Protein AF-A0A8K0G708-F1 (afdb_monomer_lite)

Structure (mmCIF, N/CA/C/O backbone):
data_AF-A0A8K0G708-F1
#
_entry.id   AF-A0A8K0G708-F1
#
loop_
_atom_site.group_PDB
_atom_site.id
_atom_site.type_symbol
_atom_site.label_atom_id
_atom_site.label_alt_id
_atom_site.label_comp_id
_atom_site.label_asym_id
_atom_site.label_entity_id
_atom_site.label_seq_id
_atom_site.pdbx_PDB_ins_code
_atom_site.Cartn_x
_atom_site.Cartn_y
_atom_site.Cartn_z
_atom_site.occupancy
_atom_site.B_iso_or_equiv
_atom_site.auth_seq_id
_atom_site.auth_comp_id
_atom_site.auth_asym_id
_atom_site.auth_atom_id
_atom_site.pdbx_PDB_model_num
ATOM 1 N N . LEU A 1 1 ? -26.043 24.167 18.195 1.00 52.97 1 LEU A N 1
ATOM 2 C CA . LEU A 1 1 ? -24.875 23.953 17.302 1.00 52.97 1 LEU A CA 1
ATOM 3 C C . LEU A 1 1 ? -24.392 22.492 17.222 1.00 52.97 1 LEU A C 1
ATOM 5 O O . LEU A 1 1 ? -24.111 22.057 16.115 1.00 52.97 1 LEU A O 1
ATOM 9 N N . LYS A 1 2 ? -24.345 21.712 18.321 1.00 52.94 2 LYS A N 1
ATOM 10 C CA . LYS A 1 2 ? -23.895 20.293 18.325 1.00 52.94 2 LYS A CA 1
ATOM 11 C C . LYS A 1 2 ? -24.694 19.319 17.436 1.00 52.94 2 LYS A C 1
ATOM 13 O O . LYS A 1 2 ? -24.140 18.334 16.978 1.00 52.94 2 LYS A O 1
ATOM 18 N N . ASN A 1 3 ? -25.965 19.602 17.134 1.00 58.91 3 ASN A N 1
ATOM 19 C CA . ASN A 1 3 ? -26.770 18.738 16.253 1.00 58.91 3 ASN A CA 1
ATOM 20 C C . ASN A 1 3 ? -26.452 18.891 14.751 1.00 58.91 3 ASN A C 1
ATOM 22 O O . ASN A 1 3 ? -26.960 18.103 13.957 1.00 58.91 3 ASN A O 1
ATOM 26 N N . HIS A 1 4 ? -25.633 19.877 14.359 1.00 57.16 4 HIS A N 1
ATOM 27 C CA . HIS A 1 4 ? -25.272 20.143 12.957 1.00 57.16 4 HIS A CA 1
ATOM 28 C C . HIS A 1 4 ? -23.770 20.009 12.659 1.00 57.16 4 HIS A C 1
ATOM 30 O O . HIS A 1 4 ? -23.416 19.709 11.524 1.00 57.16 4 HIS A O 1
ATOM 36 N N . PHE A 1 5 ? -22.894 20.204 13.650 1.00 55.47 5 PHE A N 1
ATOM 37 C CA . PHE A 1 5 ? -21.438 20.167 13.480 1.00 55.47 5 PHE A CA 1
ATOM 38 C C . PHE A 1 5 ? -20.815 19.129 14.415 1.00 55.47 5 PHE A C 1
ATOM 40 O O . PHE A 1 5 ? -21.163 19.093 15.594 1.00 55.47 5 PHE A O 1
ATOM 47 N N . GLY A 1 6 ? -19.890 18.317 13.893 1.00 63.31 6 GLY A N 1
ATOM 48 C CA . GLY A 1 6 ? -19.150 17.327 14.685 1.00 63.31 6 GLY A CA 1
ATOM 49 C C . GLY A 1 6 ? -19.920 16.039 14.981 1.00 63.31 6 GLY A C 1
ATOM 50 O O . GLY A 1 6 ? -19.759 15.472 16.053 1.00 63.31 6 GLY A O 1
ATOM 51 N N . LYS A 1 7 ? -20.786 15.582 14.064 1.00 75.69 7 LYS A N 1
ATOM 52 C CA . LYS A 1 7 ? -21.306 14.210 14.135 1.00 75.69 7 LYS A CA 1
ATOM 53 C C . LYS A 1 7 ? -20.214 13.261 13.665 1.00 75.69 7 LYS A C 1
ATOM 55 O O . LYS A 1 7 ? -20.016 13.131 12.458 1.00 75.69 7 LYS A O 1
ATOM 60 N N . ASP A 1 8 ? -19.535 12.621 14.606 1.00 74.19 8 ASP A N 1
ATOM 61 C CA . ASP A 1 8 ? -18.427 11.703 14.324 1.00 74.19 8 ASP A CA 1
ATOM 62 C C . ASP A 1 8 ? -18.823 10.620 13.311 1.00 74.19 8 ASP A C 1
ATOM 64 O O . ASP A 1 8 ? -18.058 10.326 12.400 1.00 74.19 8 ASP A O 1
ATOM 68 N N . GLU A 1 9 ? -20.068 10.139 13.361 1.00 78.44 9 GLU A N 1
ATOM 69 C CA . GLU A 1 9 ? -20.632 9.198 12.382 1.00 78.44 9 GLU A CA 1
ATOM 70 C C . GLU A 1 9 ? -20.547 9.704 10.931 1.00 78.44 9 GLU A C 1
ATOM 72 O O . GLU A 1 9 ? -20.090 8.982 10.045 1.00 78.44 9 GLU A O 1
ATOM 77 N N . LEU A 1 10 ? -20.927 10.964 10.681 1.00 80.56 10 LEU A N 1
ATOM 78 C CA . LEU A 1 10 ? -20.857 11.563 9.342 1.00 80.56 10 LEU A CA 1
ATOM 79 C C . LEU A 1 10 ? -19.408 11.766 8.898 1.00 80.56 10 LEU A C 1
ATOM 81 O O . LEU A 1 10 ? -19.090 11.665 7.714 1.00 80.56 10 LEU A O 1
ATOM 85 N N . VAL A 1 11 ? -18.519 12.072 9.842 1.00 78.94 11 VAL A N 1
ATOM 86 C CA . VAL A 1 11 ? -17.100 12.276 9.555 1.00 78.94 11 VAL A CA 1
ATOM 87 C C . VAL A 1 11 ? -16.448 10.944 9.172 1.00 78.94 11 VAL A C 1
ATOM 89 O O . VAL A 1 11 ? -15.784 10.873 8.138 1.00 78.94 11 VAL A O 1
ATOM 92 N N . VAL A 1 12 ? -16.698 9.879 9.937 1.00 81.62 12 VAL A N 1
ATOM 93 C CA . VAL A 1 12 ? -16.264 8.508 9.623 1.00 81.62 12 VAL A CA 1
ATOM 94 C C . VAL A 1 12 ? -16.775 8.084 8.248 1.00 81.62 12 VAL A C 1
ATOM 96 O O . VAL A 1 12 ? -15.999 7.603 7.421 1.00 81.62 12 VAL A O 1
ATOM 99 N N . GLU A 1 13 ? -18.050 8.340 7.958 1.00 84.12 13 GLU A N 1
ATOM 100 C CA . GLU A 1 13 ? -18.647 8.034 6.661 1.00 84.12 13 GLU A CA 1
ATOM 101 C C . GLU A 1 13 ? -17.929 8.741 5.502 1.00 84.12 13 GLU A C 1
ATOM 103 O O . GLU A 1 13 ? -17.662 8.122 4.470 1.00 84.12 13 GLU A O 1
ATOM 108 N N . VAL A 1 14 ? -17.562 10.016 5.659 1.00 85.31 14 VAL A N 1
ATOM 109 C CA . VAL A 1 14 ? -16.804 10.757 4.639 1.00 85.31 14 VAL A CA 1
ATOM 110 C C . VAL A 1 14 ? -15.451 10.097 4.362 1.00 85.31 14 VAL A C 1
ATOM 112 O O . VAL A 1 14 ? -15.079 9.963 3.195 1.00 85.31 14 VAL A O 1
ATOM 115 N N . TYR A 1 15 ? -14.718 9.675 5.394 1.00 83.25 15 TYR A N 1
ATOM 116 C CA . TYR A 1 15 ? -13.407 9.034 5.228 1.00 83.25 15 TYR A CA 1
ATOM 117 C C . TYR A 1 15 ? -13.517 7.643 4.588 1.00 83.25 15 TYR A C 1
ATOM 119 O O . TYR A 1 15 ? -12.768 7.341 3.658 1.00 83.25 15 TYR A O 1
ATOM 127 N N . VAL A 1 16 ? -14.502 6.830 4.984 1.00 83.75 16 VAL A N 1
ATOM 128 C CA . VAL A 1 16 ? -14.760 5.529 4.339 1.00 83.75 16 VAL A CA 1
ATOM 129 C C . VAL A 1 16 ? -15.166 5.721 2.876 1.00 83.75 16 VAL A C 1
ATOM 131 O O . VAL A 1 16 ? -14.617 5.074 1.985 1.00 83.75 16 VAL A O 1
ATOM 134 N N . ARG A 1 17 ? -16.065 6.668 2.581 1.00 86.88 17 ARG A N 1
ATOM 135 C CA . ARG A 1 17 ? -16.472 6.966 1.199 1.00 86.88 17 ARG A CA 1
ATOM 136 C C . ARG A 1 17 ? -15.320 7.487 0.346 1.00 86.88 17 ARG A C 1
ATOM 138 O O . ARG A 1 17 ? -15.322 7.235 -0.851 1.00 86.88 17 ARG A O 1
ATOM 145 N N . LYS A 1 18 ? -14.324 8.167 0.921 1.00 86.12 18 LYS A N 1
ATOM 146 C CA . LYS A 1 18 ? -13.115 8.612 0.203 1.00 86.12 18 LYS A CA 1
ATOM 147 C C . LYS A 1 18 ? -12.182 7.466 -0.203 1.00 86.12 18 LYS A C 1
ATOM 149 O O . LYS A 1 18 ? -11.404 7.651 -1.139 1.00 86.12 18 LYS A O 1
ATOM 154 N N . LEU A 1 19 ? -12.287 6.292 0.423 1.00 84.75 19 LEU A N 1
ATOM 155 C CA . LEU A 1 19 ? -11.573 5.085 -0.012 1.00 84.75 19 LEU A CA 1
ATOM 156 C C . LEU A 1 19 ? -12.187 4.488 -1.289 1.00 84.75 19 LEU A C 1
ATOM 158 O O . LEU A 1 19 ? -11.465 3.967 -2.136 1.00 84.75 19 LEU A O 1
ATOM 162 N N . LEU A 1 20 ? -13.505 4.612 -1.482 1.00 84.31 20 LEU A N 1
ATOM 163 C CA . LEU A 1 20 ? -14.214 4.003 -2.616 1.00 84.31 20 LEU A CA 1
ATOM 164 C C . LEU A 1 20 ? -13.730 4.499 -3.993 1.00 84.31 20 LEU A C 1
ATOM 166 O O . LEU A 1 20 ? -13.508 3.661 -4.867 1.00 84.31 20 LEU A O 1
ATOM 170 N N . PRO A 1 21 ? -13.484 5.806 -4.227 1.00 84.81 21 PRO A N 1
ATOM 171 C CA . PRO A 1 21 ? -12.889 6.278 -5.472 1.00 84.81 21 PRO A CA 1
ATOM 172 C C . PRO A 1 21 ? -11.536 5.639 -5.799 1.00 84.81 21 PRO A C 1
ATOM 174 O O . PRO A 1 21 ? -11.226 5.482 -6.977 1.00 84.81 21 PRO A O 1
ATOM 177 N N . LEU A 1 22 ? -10.730 5.264 -4.796 1.00 82.19 22 LEU A N 1
ATOM 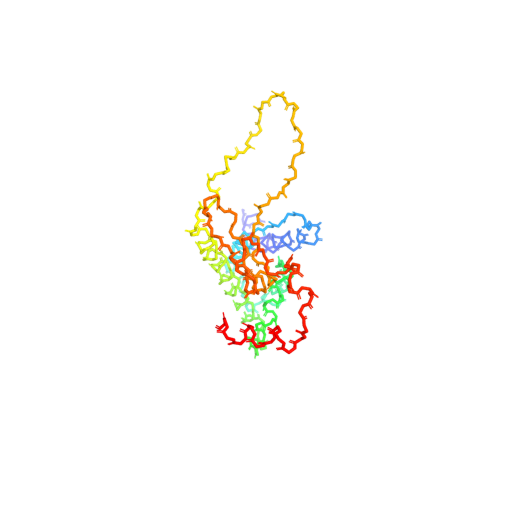178 C CA . LEU A 1 22 ? -9.442 4.595 -5.025 1.00 82.19 22 LEU A CA 1
ATOM 179 C C . LEU A 1 22 ? -9.657 3.199 -5.618 1.00 82.19 22 LEU A C 1
ATOM 181 O O . LEU A 1 22 ? -8.982 2.818 -6.567 1.00 82.19 22 LEU A O 1
ATOM 185 N N . VAL A 1 23 ? -10.669 2.484 -5.128 1.00 80.06 23 VAL A N 1
ATOM 186 C CA . VAL A 1 23 ? -11.070 1.169 -5.646 1.00 80.06 23 VAL A CA 1
ATOM 187 C C . VAL A 1 23 ? -11.703 1.286 -7.038 1.00 80.06 23 VAL A C 1
ATOM 189 O O . VAL A 1 23 ? -11.353 0.551 -7.960 1.00 80.06 23 VAL A O 1
ATOM 192 N N . ILE A 1 24 ? -12.616 2.241 -7.221 1.00 75.19 24 ILE A N 1
ATOM 193 C CA . ILE A 1 24 ? -13.377 2.417 -8.467 1.00 75.19 24 ILE A CA 1
ATOM 194 C C . ILE A 1 24 ? -12.491 2.940 -9.603 1.00 75.19 24 ILE A C 1
ATOM 196 O O . ILE A 1 24 ? -12.625 2.497 -10.743 1.00 75.19 24 ILE A O 1
ATOM 200 N N . SER A 1 25 ? -11.576 3.871 -9.318 1.00 73.88 25 SER A N 1
ATOM 201 C CA . SER A 1 25 ? -10.675 4.422 -10.339 1.00 73.88 25 SER A CA 1
ATOM 202 C C . SER A 1 25 ? -9.802 3.340 -10.968 1.00 73.88 25 SER A C 1
ATOM 204 O O . SER A 1 25 ? -9.662 3.332 -12.188 1.00 73.88 25 SER A O 1
ATOM 206 N N . LYS A 1 26 ? -9.339 2.365 -10.179 1.00 69.75 26 LYS A N 1
ATOM 207 C CA . LYS A 1 26 ? -8.669 1.161 -10.682 1.00 69.75 26 LYS A CA 1
ATOM 208 C C . LYS A 1 26 ? -9.577 0.310 -11.577 1.00 69.75 26 LYS A C 1
ATOM 210 O O . LYS A 1 26 ? -9.124 -0.178 -12.605 1.00 69.75 26 LYS A O 1
ATOM 215 N N . ALA A 1 27 ? -10.842 0.121 -11.198 1.00 64.12 27 ALA A N 1
ATOM 216 C CA . ALA A 1 27 ? -11.768 -0.735 -11.944 1.00 64.12 27 ALA A CA 1
ATOM 217 C C . ALA A 1 27 ? -12.192 -0.143 -13.302 1.00 64.12 27 ALA A C 1
ATOM 219 O O . ALA A 1 27 ? -12.422 -0.890 -14.249 1.00 64.12 27 ALA A O 1
ATOM 220 N N . ILE A 1 28 ? -12.312 1.186 -13.401 1.00 65.19 28 ILE A N 1
ATOM 221 C CA . ILE A 1 28 ? -12.883 1.866 -14.578 1.00 65.19 28 ILE A CA 1
ATOM 222 C C . ILE A 1 28 ? -11.803 2.462 -15.493 1.00 65.19 28 ILE A C 1
ATOM 224 O O . ILE A 1 28 ? -11.977 2.490 -16.711 1.00 65.19 28 ILE A O 1
ATOM 228 N N . LYS A 1 29 ? -10.686 2.952 -14.940 1.00 60.31 29 LYS A N 1
ATOM 229 C CA . LYS A 1 29 ? -9.621 3.617 -15.703 1.00 60.31 29 LYS A CA 1
ATOM 230 C C . LYS A 1 29 ? -8.352 2.768 -15.712 1.00 60.31 29 LYS A C 1
ATOM 232 O O . LYS A 1 29 ? -7.471 2.940 -14.879 1.00 60.31 29 LYS A O 1
ATOM 237 N N . SER A 1 30 ? -8.207 1.911 -16.718 1.00 57.69 30 SER A N 1
ATOM 238 C CA . SER A 1 30 ? -6.952 1.188 -16.981 1.00 57.69 30 SER A CA 1
ATOM 239 C C . SER A 1 30 ? -5.840 2.070 -17.580 1.00 57.69 30 SER A C 1
ATOM 241 O O . SER A 1 30 ? -4.705 1.618 -17.702 1.00 57.69 30 SER A O 1
ATOM 243 N N . SER A 1 31 ? -6.140 3.322 -17.964 1.00 54.16 31 SER A N 1
ATOM 244 C CA . SER A 1 31 ? -5.220 4.195 -18.712 1.00 54.16 31 SER A CA 1
ATOM 245 C C . SER A 1 31 ? -4.431 5.202 -17.866 1.00 54.16 31 SER A C 1
ATOM 247 O O . SER A 1 31 ? -3.377 5.657 -18.302 1.00 54.16 31 SER A O 1
ATOM 249 N N . GLU A 1 32 ? -4.915 5.580 -16.679 1.00 60.56 32 GLU A N 1
ATOM 250 C CA . GLU A 1 32 ? -4.210 6.498 -15.772 1.00 60.56 32 GLU A CA 1
ATOM 251 C C . GLU A 1 32 ? -3.547 5.684 -14.659 1.00 60.56 32 GLU A C 1
ATOM 253 O O . GLU A 1 32 ? -4.155 5.418 -13.624 1.00 60.56 32 GLU A O 1
ATOM 258 N N . GLN A 1 33 ? -2.293 5.276 -14.868 1.00 68.94 33 GLN A N 1
ATOM 259 C CA . GLN A 1 33 ? -1.493 4.668 -13.805 1.00 68.94 33 GLN A CA 1
ATOM 260 C C . GLN A 1 33 ? -1.209 5.727 -12.734 1.00 68.94 33 GLN A C 1
ATOM 262 O O . GLN A 1 33 ? -0.344 6.591 -12.892 1.00 68.94 33 GLN A O 1
ATOM 267 N N . ILE A 1 34 ? -1.984 5.703 -11.651 1.00 79.50 34 ILE A N 1
ATOM 268 C CA . ILE A 1 34 ? -1.709 6.518 -10.469 1.00 79.50 34 ILE A CA 1
ATOM 269 C C . ILE A 1 34 ? -0.432 5.948 -9.827 1.00 79.50 34 ILE A C 1
ATOM 271 O O . ILE A 1 34 ? -0.401 4.750 -9.547 1.00 79.50 34 ILE A O 1
ATOM 275 N N . PRO A 1 35 ? 0.611 6.767 -9.582 1.00 86.69 35 PRO A N 1
ATOM 276 C CA . PRO A 1 35 ? 1.819 6.312 -8.898 1.00 86.69 35 PRO A CA 1
ATOM 277 C C . PRO A 1 35 ? 1.490 5.663 -7.554 1.00 86.69 35 PRO A C 1
ATOM 279 O O . PRO A 1 35 ? 0.637 6.182 -6.826 1.00 86.69 35 PRO A O 1
ATOM 282 N N . LEU A 1 36 ? 2.198 4.587 -7.204 1.00 88.31 36 LEU A N 1
ATOM 283 C CA . LEU A 1 36 ? 1.974 3.849 -5.960 1.00 88.31 36 LEU A CA 1
ATOM 284 C C . LEU A 1 36 ? 2.054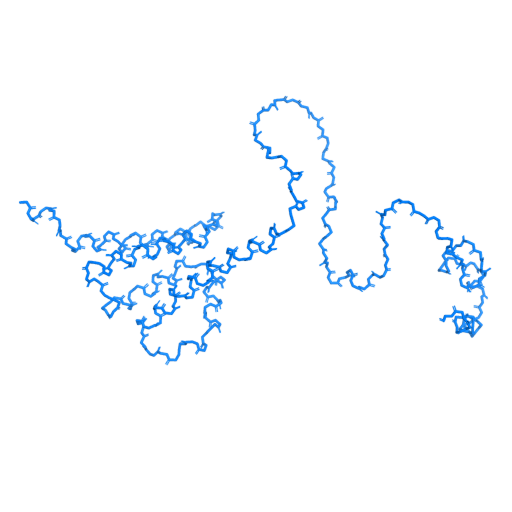 4.761 -4.732 1.00 88.31 36 LEU A C 1
ATOM 286 O O . LEU A 1 36 ? 1.175 4.694 -3.877 1.00 88.31 36 LEU A O 1
ATOM 290 N N . SER A 1 37 ? 3.026 5.678 -4.699 1.00 89.81 37 SER A N 1
ATOM 291 C CA . SER A 1 37 ? 3.163 6.667 -3.622 1.00 89.81 37 SER A CA 1
ATOM 292 C C . SER A 1 37 ? 1.874 7.454 -3.379 1.00 89.81 37 SER A C 1
ATOM 294 O O . SER A 1 37 ? 1.404 7.539 -2.253 1.00 89.81 37 SER A O 1
ATOM 296 N N . LYS A 1 38 ? 1.203 7.924 -4.439 1.00 90.06 38 LYS A N 1
ATOM 297 C CA . LYS A 1 38 ? -0.061 8.667 -4.310 1.00 90.06 38 LYS A CA 1
ATOM 298 C C . LYS A 1 38 ? -1.217 7.805 -3.810 1.00 90.06 38 LYS A C 1
ATOM 300 O O . LYS A 1 38 ? -2.150 8.346 -3.216 1.00 90.06 38 LYS A O 1
ATOM 305 N N . ILE A 1 39 ? -1.223 6.510 -4.124 1.00 89.19 39 ILE A N 1
ATOM 306 C CA . ILE A 1 39 ? -2.233 5.574 -3.613 1.00 89.19 39 ILE A CA 1
ATOM 307 C C . ILE A 1 39 ? -1.983 5.366 -2.120 1.00 89.19 39 ILE A C 1
ATOM 309 O O . ILE A 1 39 ? -2.899 5.561 -1.323 1.00 89.19 39 ILE A O 1
ATOM 313 N N . TYR A 1 40 ? -0.738 5.062 -1.752 1.00 91.56 40 TYR A N 1
ATOM 314 C CA . TYR A 1 40 ? -0.312 4.872 -0.371 1.00 91.56 40 TYR A CA 1
ATOM 315 C C . TYR A 1 40 ? -0.591 6.105 0.498 1.00 91.56 40 TYR A C 1
ATOM 317 O O . TYR A 1 40 ? -1.294 5.979 1.494 1.00 91.56 40 TYR A O 1
ATOM 325 N N . ASP A 1 41 ? -0.171 7.303 0.081 1.00 92.56 41 ASP A N 1
ATOM 326 C CA . ASP A 1 41 ? -0.384 8.550 0.831 1.00 92.56 41 ASP A CA 1
ATOM 327 C C . ASP A 1 41 ? -1.865 8.789 1.137 1.00 92.56 41 ASP A C 1
ATOM 329 O O . ASP A 1 41 ? -2.241 9.201 2.236 1.00 92.56 41 ASP A O 1
ATOM 333 N N . LYS A 1 42 ? -2.738 8.528 0.155 1.00 91.50 42 LYS A N 1
ATOM 334 C CA . LYS A 1 42 ? -4.183 8.688 0.329 1.00 91.50 42 LYS A CA 1
ATOM 335 C C . LYS A 1 42 ? -4.748 7.646 1.285 1.00 91.50 42 LYS A C 1
ATOM 337 O O . LYS A 1 42 ? -5.560 8.019 2.130 1.00 91.50 42 LYS A O 1
ATOM 342 N N . LEU A 1 43 ? -4.346 6.382 1.144 1.00 90.94 43 LEU A N 1
ATOM 343 C CA . LEU A 1 43 ? -4.771 5.297 2.030 1.00 90.94 43 LEU A CA 1
ATOM 344 C C . LEU A 1 43 ? -4.340 5.574 3.469 1.00 90.94 43 LEU A C 1
ATOM 346 O O . LEU A 1 43 ? -5.192 5.606 4.352 1.00 90.94 43 LEU A O 1
ATOM 350 N N . GLU A 1 44 ? -3.060 5.860 3.686 1.00 91.69 44 GLU A N 1
ATOM 351 C CA . GLU A 1 44 ? -2.487 6.154 5.000 1.00 91.69 44 GLU A CA 1
ATOM 352 C C . GLU A 1 44 ? -3.154 7.380 5.635 1.00 91.69 44 GLU A C 1
ATOM 354 O O . GLU A 1 44 ? -3.553 7.342 6.799 1.00 91.69 44 GLU A O 1
ATOM 359 N N . ALA A 1 45 ? -3.392 8.446 4.861 1.00 92.56 45 ALA A N 1
ATOM 360 C CA . ALA A 1 45 ? -4.109 9.621 5.352 1.00 92.56 45 ALA A CA 1
ATOM 361 C C . ALA A 1 45 ? -5.552 9.301 5.776 1.00 92.56 45 ALA A C 1
ATOM 363 O O . ALA A 1 45 ? -6.018 9.828 6.787 1.00 92.56 45 ALA A O 1
ATOM 364 N N . GLN A 1 46 ? -6.278 8.460 5.024 1.00 89.75 46 GLN A N 1
ATOM 365 C CA . GLN A 1 46 ? -7.636 8.061 5.415 1.00 89.75 46 GLN A CA 1
ATOM 366 C C . GLN A 1 46 ? -7.619 7.143 6.645 1.00 89.75 46 GLN A C 1
ATOM 368 O O . GLN A 1 46 ? -8.417 7.353 7.554 1.00 89.75 46 GLN A O 1
ATOM 373 N N . LEU A 1 47 ? -6.715 6.159 6.698 1.00 90.19 47 LEU A N 1
ATOM 374 C CA . LEU A 1 47 ? -6.594 5.229 7.825 1.00 90.19 47 LEU A CA 1
ATOM 375 C C . LEU A 1 47 ? -6.244 5.968 9.119 1.00 90.19 47 LEU A C 1
ATOM 377 O O . LEU A 1 47 ? -6.918 5.787 10.129 1.00 90.19 47 LEU A O 1
ATOM 381 N N . ARG A 1 48 ? -5.278 6.887 9.072 1.00 90.94 48 ARG A N 1
ATOM 382 C CA . ARG A 1 48 ? -4.879 7.701 10.226 1.00 90.94 48 ARG A CA 1
ATOM 383 C C . ARG A 1 48 ? -5.977 8.664 10.685 1.00 90.94 48 ARG A C 1
ATOM 385 O O . ARG A 1 48 ? -6.136 8.904 11.883 1.00 90.94 48 ARG A O 1
ATOM 392 N N . ALA A 1 49 ? -6.754 9.213 9.749 1.00 89.94 49 ALA A N 1
ATOM 393 C CA . ALA A 1 49 ? -7.910 10.044 10.083 1.00 89.94 49 ALA A CA 1
ATOM 394 C C . ALA A 1 49 ? -9.011 9.233 10.782 1.00 89.94 49 ALA A C 1
ATOM 396 O O . ALA A 1 49 ? -9.584 9.706 11.760 1.00 89.94 49 ALA A O 1
ATOM 397 N N . LEU A 1 50 ? -9.272 8.007 10.318 1.00 88.12 50 LEU A N 1
ATOM 398 C CA . LEU A 1 50 ? -10.210 7.080 10.954 1.00 88.12 50 LEU A CA 1
ATOM 399 C C . LEU A 1 50 ? -9.748 6.688 12.366 1.00 88.12 50 LEU A C 1
ATOM 401 O O . LEU A 1 50 ? -10.537 6.780 13.305 1.00 88.12 50 LEU A O 1
ATOM 405 N N . GLU A 1 51 ? -8.467 6.362 12.544 1.00 88.31 51 GLU A N 1
ATOM 406 C CA . GLU A 1 51 ? -7.887 6.073 13.864 1.00 88.31 51 GLU A CA 1
ATOM 407 C C . GLU A 1 51 ? -8.041 7.258 14.831 1.00 88.31 51 GLU A C 1
ATOM 409 O O . GLU A 1 51 ? -8.440 7.075 15.981 1.00 88.31 51 GLU A O 1
ATOM 414 N N . SER A 1 52 ? -7.813 8.487 14.353 1.00 87.44 52 SER A N 1
ATOM 415 C CA . SER A 1 52 ? -7.965 9.716 15.155 1.00 87.44 52 SER A CA 1
ATOM 416 C C . SER A 1 52 ? -9.410 9.978 15.601 1.00 87.44 52 SER A C 1
ATOM 418 O O . SER A 1 52 ? -9.633 10.680 16.584 1.00 87.44 52 SER A O 1
ATOM 420 N N . LEU A 1 53 ? -10.391 9.413 14.892 1.00 83.62 53 LEU A N 1
ATOM 421 C CA . LEU A 1 53 ? -11.821 9.488 15.215 1.00 83.62 53 LEU A CA 1
ATOM 422 C C . LEU A 1 53 ? -12.287 8.321 16.103 1.00 83.62 53 LEU A C 1
ATOM 424 O O . LEU A 1 53 ? -13.482 8.168 16.339 1.00 83.62 53 LEU A O 1
ATOM 428 N N . GLY A 1 54 ? -11.366 7.479 16.583 1.00 78.25 54 GLY A N 1
ATOM 429 C CA . GLY A 1 54 ? -11.684 6.317 17.415 1.00 78.25 54 GLY A CA 1
ATOM 430 C C . GLY A 1 54 ? -12.169 5.095 16.629 1.00 78.25 54 GLY A C 1
ATOM 431 O O . GLY A 1 54 ? -12.616 4.117 17.237 1.00 78.25 54 GLY A O 1
ATOM 432 N N . VAL A 1 55 ? -12.064 5.121 15.294 1.00 81.19 55 VAL A N 1
ATOM 433 C CA . VAL A 1 55 ? -12.253 3.941 14.441 1.00 81.19 55 VAL A CA 1
ATOM 434 C C . VAL A 1 55 ? -10.942 3.169 14.424 1.00 81.19 55 VAL A C 1
ATOM 436 O O . VAL A 1 55 ? -10.082 3.344 13.563 1.00 81.19 55 VAL A O 1
ATOM 439 N N . THR A 1 56 ? -10.774 2.346 15.446 1.00 76.38 56 THR A N 1
ATOM 440 C CA . THR A 1 56 ? -9.594 1.517 15.651 1.00 76.38 56 THR A CA 1
ATOM 441 C C . THR A 1 56 ? -9.601 0.298 14.724 1.00 76.38 56 THR A C 1
ATOM 443 O O . THR A 1 56 ? -10.651 -0.169 14.260 1.00 76.38 56 THR A O 1
ATOM 446 N N . LYS A 1 57 ? -8.402 -0.203 14.405 1.00 74.94 57 LYS A N 1
ATOM 447 C CA . LYS A 1 57 ? -8.229 -1.336 13.489 1.00 74.94 57 LYS A CA 1
ATOM 448 C C . LYS A 1 57 ? -8.900 -2.608 14.029 1.00 74.94 57 LYS A C 1
ATOM 450 O O . LYS A 1 57 ? -9.490 -3.326 13.236 1.00 74.94 57 LYS A O 1
ATOM 455 N N . ASP A 1 58 ? -8.947 -2.827 15.340 1.00 76.44 58 ASP A N 1
ATOM 456 C CA . ASP A 1 58 ? -9.677 -3.937 15.984 1.00 76.44 58 ASP A CA 1
ATOM 457 C C . ASP A 1 58 ? -11.157 -4.064 15.544 1.00 76.44 58 ASP A C 1
ATOM 459 O O . ASP A 1 58 ? -11.642 -5.160 15.266 1.00 76.44 58 ASP A O 1
ATOM 463 N N . LYS A 1 59 ? -11.879 -2.943 15.428 1.00 78.31 59 LYS A N 1
ATOM 464 C CA . LYS A 1 59 ? -13.324 -2.903 15.145 1.00 78.31 59 LYS A CA 1
ATOM 465 C C . LYS A 1 59 ? -13.636 -2.948 13.661 1.00 78.31 59 LYS A C 1
ATOM 467 O O . LYS A 1 59 ? -14.702 -3.415 13.266 1.00 78.31 59 LYS A O 1
ATOM 472 N N . CYS A 1 60 ? -12.740 -2.414 12.835 1.00 84.00 60 CYS A N 1
ATOM 473 C CA . CYS A 1 60 ? -13.014 -2.187 11.420 1.00 84.00 60 CYS A CA 1
ATOM 474 C C . CYS A 1 60 ? -12.038 -2.881 10.470 1.00 84.00 60 CYS A C 1
ATOM 476 O O . CYS A 1 60 ? -12.234 -2.775 9.261 1.00 84.00 60 CYS A O 1
ATOM 478 N N . ALA A 1 61 ? -11.045 -3.637 10.951 1.00 85.81 61 ALA A N 1
ATOM 479 C CA . ALA A 1 61 ? -10.085 -4.337 10.092 1.00 85.81 61 ALA A CA 1
ATOM 480 C C . ALA A 1 61 ? -10.769 -5.256 9.074 1.00 85.81 61 ALA A C 1
ATOM 482 O O . ALA A 1 61 ? -10.369 -5.266 7.914 1.00 85.81 61 ALA A O 1
ATOM 483 N N . ALA A 1 62 ? -11.847 -5.945 9.460 1.00 86.94 62 ALA A N 1
ATOM 484 C CA . ALA A 1 62 ? -12.623 -6.799 8.556 1.00 86.94 62 ALA A CA 1
ATOM 485 C C . ALA A 1 62 ? -13.216 -6.045 7.348 1.00 86.94 62 ALA A C 1
ATOM 487 O O . ALA A 1 62 ? -13.369 -6.629 6.278 1.00 86.94 62 ALA A O 1
ATOM 488 N N . MET A 1 63 ? -13.517 -4.750 7.494 1.00 88.62 63 MET A N 1
ATOM 489 C CA . MET A 1 63 ? -14.000 -3.888 6.409 1.00 88.62 63 MET A CA 1
ATOM 490 C C . MET A 1 63 ? -12.852 -3.154 5.702 1.00 88.62 63 MET A C 1
ATOM 492 O O . MET A 1 63 ? -12.846 -3.036 4.478 1.00 88.62 63 MET A O 1
ATOM 496 N N . LEU A 1 64 ? -11.878 -2.646 6.458 1.00 88.62 64 LEU A N 1
ATOM 497 C CA . LEU A 1 64 ? -10.773 -1.843 5.932 1.00 88.62 64 LEU A CA 1
ATOM 498 C C . LEU A 1 64 ? -9.801 -2.683 5.104 1.00 88.62 64 LEU A C 1
ATOM 500 O O . LEU A 1 64 ? -9.345 -2.222 4.062 1.00 88.62 64 LEU A O 1
ATOM 504 N N . TYR A 1 65 ? -9.526 -3.920 5.519 1.00 89.75 65 TYR A N 1
ATOM 505 C CA . TYR A 1 65 ? -8.632 -4.828 4.803 1.00 89.75 65 TYR A CA 1
ATOM 506 C C . TYR A 1 65 ? -9.027 -5.042 3.335 1.00 89.75 65 TYR A C 1
ATOM 508 O O . TYR A 1 65 ? -8.224 -4.698 2.463 1.00 89.75 65 TYR A O 1
ATOM 516 N N . PRO A 1 66 ? -10.246 -5.519 3.013 1.00 89.19 66 PRO A N 1
ATOM 517 C CA . PRO A 1 66 ? -10.639 -5.721 1.622 1.00 89.19 66 PRO A CA 1
ATOM 518 C C . PRO A 1 66 ? -10.696 -4.412 0.820 1.00 89.19 66 PRO A C 1
ATOM 520 O O . PRO A 1 66 ? -10.438 -4.432 -0.383 1.00 89.19 66 PRO A O 1
ATOM 523 N N . LEU A 1 67 ? -10.988 -3.267 1.451 1.00 90.12 67 LEU A N 1
ATOM 524 C CA . LEU A 1 67 ? -10.961 -1.956 0.787 1.00 90.12 67 LEU A CA 1
ATOM 525 C C . LEU A 1 67 ? -9.541 -1.550 0.378 1.00 90.12 67 LEU A C 1
ATOM 527 O O . LEU A 1 67 ? -9.321 -1.151 -0.769 1.00 90.12 67 LEU A O 1
ATOM 531 N N . VAL A 1 68 ? -8.585 -1.675 1.303 1.00 89.69 68 VAL A N 1
ATOM 532 C CA . VAL A 1 68 ? -7.169 -1.388 1.048 1.00 89.69 68 VAL A CA 1
ATOM 533 C C . VAL A 1 68 ? -6.648 -2.335 -0.026 1.00 89.69 68 VAL A C 1
ATOM 535 O O . VAL A 1 68 ? -6.136 -1.863 -1.036 1.00 89.69 68 VAL A O 1
ATOM 538 N N . GLU A 1 69 ? -6.861 -3.644 0.116 1.00 89.38 69 GLU A N 1
ATOM 539 C CA . GLU A 1 69 ? -6.426 -4.641 -0.870 1.00 89.38 69 GLU A CA 1
ATOM 540 C C . GLU A 1 69 ? -7.003 -4.360 -2.267 1.00 89.38 69 GLU A C 1
ATOM 542 O O . GLU A 1 69 ? -6.273 -4.349 -3.259 1.00 89.38 69 GLU A O 1
ATOM 547 N N . SER A 1 70 ? -8.295 -4.032 -2.359 1.00 88.75 70 SER A N 1
ATOM 548 C CA . SER A 1 70 ? -8.956 -3.771 -3.644 1.00 88.75 70 SER A CA 1
ATOM 549 C C . SER A 1 70 ? -8.418 -2.532 -4.366 1.00 88.75 70 SER A C 1
ATOM 551 O O . SER A 1 70 ? -8.462 -2.486 -5.598 1.00 88.75 70 SER A O 1
ATOM 553 N N . SER A 1 71 ? -7.890 -1.550 -3.631 1.00 87.69 71 SER A N 1
ATOM 554 C CA . SER A 1 71 ? -7.353 -0.297 -4.183 1.00 87.69 71 SER A CA 1
ATOM 555 C C . SER A 1 71 ? -5.975 -0.431 -4.851 1.00 87.69 71 SER A C 1
ATOM 557 O O . SER A 1 71 ? -5.565 0.461 -5.593 1.00 87.69 71 SER A O 1
ATOM 559 N N . LEU A 1 72 ? -5.268 -1.544 -4.631 1.00 87.81 72 LEU A N 1
ATOM 560 C CA . LEU A 1 72 ? -3.895 -1.753 -5.102 1.00 87.81 72 LEU A CA 1
ATOM 561 C C . LEU A 1 72 ? -3.837 -2.358 -6.509 1.00 87.81 72 LEU A C 1
ATOM 563 O O . LEU A 1 72 ? -4.692 -3.173 -6.841 1.00 87.81 72 LEU A O 1
ATOM 567 N N . PRO A 1 73 ? -2.828 -2.057 -7.343 1.00 86.44 73 PRO A N 1
ATOM 568 C CA . PRO A 1 73 ? -2.601 -2.752 -8.612 1.00 86.44 73 PRO A CA 1
ATOM 569 C C . PRO A 1 73 ? -2.495 -4.279 -8.459 1.00 86.44 73 PRO A C 1
ATOM 571 O O . PRO A 1 73 ? -1.996 -4.776 -7.452 1.00 86.44 73 PRO A O 1
ATOM 574 N N . GLU A 1 74 ? -2.921 -5.033 -9.480 1.00 85.94 74 GLU A N 1
ATOM 575 C CA . GLU A 1 74 ? -2.911 -6.506 -9.439 1.00 85.94 74 GLU A CA 1
ATOM 576 C C . GLU A 1 74 ? -1.510 -7.077 -9.173 1.00 85.94 74 GLU A C 1
ATOM 578 O O . GLU A 1 74 ? -1.364 -8.029 -8.408 1.00 85.94 74 GLU A O 1
ATOM 583 N N . GLU A 1 75 ? -0.471 -6.475 -9.755 1.00 86.56 75 GLU A N 1
ATOM 584 C CA . GLU A 1 75 ? 0.911 -6.914 -9.550 1.00 86.56 75 GLU A CA 1
ATOM 585 C C . GLU A 1 75 ? 1.340 -6.817 -8.083 1.00 86.56 75 GLU A C 1
ATOM 587 O O . GLU A 1 75 ? 1.974 -7.748 -7.585 1.00 86.56 75 GLU A O 1
ATOM 592 N N . LEU A 1 76 ? 0.923 -5.755 -7.385 1.00 88.62 76 LEU A N 1
ATOM 593 C CA . LEU A 1 76 ? 1.211 -5.553 -5.964 1.00 88.62 76 LEU A CA 1
ATOM 594 C C . LEU A 1 76 ? 0.425 -6.506 -5.074 1.00 88.62 76 LEU A C 1
ATOM 596 O O . LEU A 1 76 ? 0.961 -7.036 -4.107 1.00 88.62 76 LEU A O 1
ATOM 600 N N . ILE A 1 77 ? -0.834 -6.780 -5.417 1.00 88.69 77 ILE A N 1
ATOM 601 C CA . ILE A 1 77 ? -1.607 -7.812 -4.718 1.00 88.69 77 ILE A CA 1
ATOM 602 C C . ILE A 1 77 ? -0.912 -9.161 -4.906 1.00 88.69 77 ILE A C 1
ATOM 604 O O . ILE A 1 77 ? -0.765 -9.925 -3.961 1.00 88.69 77 ILE A O 1
ATOM 608 N N . ARG A 1 78 ? -0.412 -9.459 -6.107 1.00 88.38 78 ARG A N 1
ATOM 609 C CA . ARG A 1 78 ? 0.283 -10.719 -6.378 1.00 88.38 78 ARG A CA 1
ATOM 610 C C . ARG A 1 78 ? 1.619 -10.823 -5.641 1.00 88.38 78 ARG A C 1
ATOM 612 O O . ARG A 1 78 ? 1.963 -11.913 -5.194 1.00 88.38 78 ARG A O 1
ATOM 619 N N . THR A 1 79 ? 2.401 -9.747 -5.527 1.00 90.06 79 THR A N 1
ATOM 620 C CA . THR A 1 79 ? 3.626 -9.745 -4.704 1.00 90.06 79 THR A CA 1
ATOM 621 C C . THR A 1 79 ? 3.289 -9.914 -3.229 1.00 90.06 79 THR A C 1
ATOM 623 O O . THR A 1 79 ? 3.838 -10.823 -2.611 1.00 90.06 79 THR A O 1
ATOM 626 N N . TRP A 1 80 ? 2.306 -9.174 -2.717 1.00 88.75 80 TRP A N 1
ATOM 627 C CA . TRP A 1 80 ? 1.789 -9.321 -1.356 1.00 88.75 80 TRP A CA 1
ATOM 628 C C . TRP A 1 80 ? 1.332 -10.758 -1.048 1.00 88.75 80 TRP A C 1
ATOM 630 O O . TRP A 1 80 ? 1.766 -11.362 -0.068 1.00 88.75 80 TRP A O 1
ATOM 640 N N . GLN A 1 81 ? 0.523 -11.360 -1.925 1.00 87.06 81 GLN A N 1
ATOM 641 C CA . GLN A 1 81 ? 0.033 -12.736 -1.778 1.00 87.06 81 GLN A CA 1
ATOM 642 C C . GLN A 1 81 ? 1.145 -13.783 -1.962 1.00 87.06 81 GLN A C 1
ATOM 644 O O . GLN A 1 81 ? 1.029 -14.894 -1.460 1.00 87.06 81 GLN A O 1
ATOM 649 N N . ARG A 1 82 ? 2.254 -13.466 -2.642 1.00 86.31 82 ARG A N 1
ATOM 650 C CA . ARG A 1 82 ? 3.456 -14.328 -2.664 1.00 86.31 82 ARG A CA 1
ATOM 651 C C . ARG A 1 82 ? 4.285 -14.203 -1.398 1.00 86.31 82 ARG A C 1
ATOM 653 O O . ARG A 1 82 ? 4.907 -15.173 -0.979 1.00 86.31 82 ARG A O 1
ATOM 660 N N . GLN A 1 83 ? 4.245 -13.042 -0.758 1.00 77.94 83 GLN A N 1
ATOM 661 C CA . GLN A 1 83 ? 4.814 -12.826 0.565 1.00 77.94 83 GLN A CA 1
ATOM 662 C C . GLN A 1 83 ? 4.049 -13.595 1.658 1.00 77.94 83 GLN A C 1
ATOM 664 O O . GLN A 1 83 ? 4.447 -13.544 2.816 1.00 77.94 83 GLN A O 1
ATOM 669 N N . ALA A 1 84 ? 3.004 -14.363 1.304 1.00 55.53 84 ALA A N 1
ATOM 670 C CA . ALA A 1 84 ? 2.117 -15.142 2.173 1.00 55.53 84 ALA A CA 1
ATOM 671 C C . ALA A 1 84 ? 2.743 -16.343 2.918 1.00 55.53 84 ALA A C 1
ATOM 673 O O . ALA A 1 84 ? 2.030 -17.246 3.351 1.00 55.53 84 ALA A O 1
ATOM 674 N N . THR A 1 85 ? 4.042 -16.327 3.202 1.00 54.91 85 THR A N 1
ATOM 675 C CA . THR A 1 85 ? 4.528 -16.879 4.479 1.00 54.91 85 THR A CA 1
ATOM 676 C C . THR A 1 85 ? 4.344 -15.887 5.643 1.00 54.91 85 THR A C 1
ATOM 678 O O . THR A 1 85 ? 4.404 -16.296 6.799 1.00 54.91 85 THR A O 1
ATOM 681 N N . ALA A 1 86 ? 4.040 -14.610 5.371 1.00 50.28 86 ALA A N 1
ATOM 682 C CA . ALA A 1 86 ? 3.892 -13.523 6.347 1.00 50.28 86 ALA A CA 1
ATOM 683 C C . ALA A 1 86 ? 2.530 -13.472 7.076 1.00 50.28 86 ALA A C 1
ATOM 685 O O . ALA A 1 86 ? 2.350 -12.673 8.000 1.00 50.28 86 ALA A O 1
ATOM 686 N N . ILE A 1 87 ? 1.576 -14.335 6.703 1.00 55.94 87 ILE A N 1
ATOM 687 C CA . ILE A 1 87 ? 0.196 -14.323 7.211 1.00 55.94 87 ILE A CA 1
ATOM 688 C C . ILE A 1 87 ? -0.225 -15.715 7.700 1.00 55.94 87 ILE A C 1
ATOM 690 O O . ILE A 1 87 ? -1.205 -16.289 7.246 1.00 55.94 87 ILE A O 1
ATOM 694 N N . LYS A 1 88 ? 0.514 -16.269 8.662 1.00 60.75 88 LYS A N 1
ATOM 695 C CA . LYS A 1 88 ? -0.027 -17.298 9.575 1.00 60.75 88 LYS A CA 1
ATOM 696 C C . LYS A 1 88 ? -0.762 -16.668 10.767 1.00 60.75 88 LYS A C 1
ATOM 698 O O . LYS A 1 88 ? -0.839 -17.257 11.836 1.00 60.75 88 LYS A O 1
ATOM 703 N N . SER A 1 89 ? -1.196 -15.425 10.603 1.00 58.91 89 SER A N 1
ATOM 704 C CA . SER A 1 89 ? -1.959 -14.697 11.599 1.00 58.91 89 SER A CA 1
ATOM 705 C C . SER A 1 89 ? -3.425 -14.831 11.222 1.00 58.91 89 SER A C 1
ATOM 707 O O . SER A 1 89 ? -3.828 -14.358 10.158 1.00 58.91 89 SER A O 1
ATOM 709 N N . ASP A 1 90 ? -4.203 -15.481 12.083 1.00 69.38 90 ASP A N 1
ATOM 710 C CA . ASP A 1 90 ? -5.666 -15.510 11.980 1.00 69.38 90 ASP A CA 1
ATOM 711 C C . ASP A 1 90 ? -6.276 -14.116 12.233 1.00 69.38 90 ASP A C 1
ATOM 713 O O . ASP A 1 90 ? -7.459 -13.890 11.979 1.00 69.38 90 ASP A O 1
ATOM 717 N N . ASN A 1 91 ? -5.472 -13.154 12.708 1.00 85.94 91 ASN A N 1
ATOM 718 C CA . ASN A 1 91 ? -5.925 -11.811 13.021 1.00 85.94 91 ASN A CA 1
ATOM 719 C C . ASN A 1 91 ? -5.862 -10.880 11.796 1.00 85.94 91 ASN A C 1
ATOM 721 O O . ASN A 1 91 ? -4.797 -10.514 11.290 1.00 85.94 91 ASN A O 1
ATOM 725 N N . ILE A 1 92 ? -7.036 -10.426 11.357 1.00 86.06 92 ILE A N 1
ATOM 726 C CA . ILE A 1 92 ? -7.206 -9.501 10.230 1.00 86.06 92 ILE A CA 1
ATOM 727 C C . ILE A 1 92 ? -6.566 -8.132 10.518 1.00 86.06 92 ILE A C 1
ATOM 729 O O . ILE A 1 92 ? -6.053 -7.497 9.599 1.00 86.06 92 ILE A O 1
ATOM 733 N N . GLU A 1 93 ? -6.544 -7.676 11.772 1.00 87.12 93 GLU A N 1
ATOM 734 C CA . GLU A 1 93 ? -5.898 -6.413 12.160 1.00 87.12 93 GLU A CA 1
ATOM 735 C C . GLU A 1 93 ? -4.385 -6.450 11.923 1.00 87.12 93 GLU A C 1
ATOM 737 O O . GLU A 1 93 ? -3.807 -5.532 11.333 1.00 87.12 93 GLU A O 1
ATOM 742 N N . GLU A 1 94 ? -3.740 -7.537 12.339 1.00 87.94 94 GLU A N 1
ATOM 743 C CA . GLU A 1 94 ? -2.311 -7.737 12.117 1.00 87.94 94 GLU A CA 1
ATOM 744 C C . GLU A 1 94 ? -2.020 -7.845 10.615 1.00 87.94 94 GLU A C 1
ATOM 746 O O . GLU A 1 94 ? -1.056 -7.267 10.112 1.00 87.94 94 GLU A O 1
ATOM 751 N N . ARG A 1 95 ? -2.899 -8.526 9.870 1.00 88.31 95 ARG A N 1
ATOM 752 C CA . ARG A 1 95 ? -2.813 -8.635 8.410 1.00 88.31 95 ARG A CA 1
ATOM 753 C C . ARG A 1 95 ? -2.940 -7.273 7.716 1.00 88.31 95 ARG A C 1
ATOM 755 O O . ARG A 1 95 ? -2.194 -7.013 6.773 1.00 88.31 95 ARG A O 1
ATOM 762 N N . LEU A 1 96 ? -3.841 -6.404 8.178 1.00 89.56 96 LEU A N 1
ATOM 763 C CA . LEU A 1 96 ? -3.989 -5.029 7.689 1.00 89.56 96 LEU A CA 1
ATOM 764 C C . LEU A 1 96 ? -2.738 -4.196 7.977 1.00 89.56 96 LEU A C 1
ATOM 766 O O . LEU A 1 96 ? -2.267 -3.487 7.093 1.00 89.56 96 LEU A O 1
ATOM 770 N N . THR A 1 97 ? -2.183 -4.317 9.181 1.00 89.75 97 THR A N 1
ATOM 771 C CA . THR A 1 97 ? -0.983 -3.576 9.596 1.00 89.75 97 THR A CA 1
ATOM 772 C C . THR A 1 97 ? 0.233 -3.978 8.760 1.00 89.75 97 THR A C 1
ATOM 774 O O . THR A 1 97 ? 0.911 -3.124 8.189 1.00 89.75 97 THR A O 1
ATOM 777 N N . LYS A 1 98 ? 0.443 -5.283 8.561 1.00 91.06 98 LYS A N 1
ATOM 778 C CA . LYS A 1 98 ? 1.502 -5.794 7.678 1.00 91.06 98 LYS A CA 1
ATOM 779 C C . LYS A 1 98 ? 1.317 -5.361 6.225 1.00 91.06 98 LYS A C 1
ATOM 781 O O . LYS A 1 98 ? 2.300 -5.098 5.542 1.00 91.06 98 LYS A O 1
ATOM 786 N N . LEU A 1 99 ? 0.073 -5.279 5.744 1.00 90.69 99 LEU A N 1
ATOM 787 C CA . LEU A 1 99 ? -0.208 -4.778 4.398 1.00 90.69 99 LEU A CA 1
ATOM 788 C C . LEU A 1 99 ? 0.192 -3.302 4.268 1.00 90.69 99 LEU A C 1
ATOM 790 O O . LEU A 1 99 ? 0.818 -2.934 3.279 1.00 90.69 99 LEU A O 1
ATOM 794 N N . THR A 1 100 ? -0.121 -2.462 5.257 1.00 90.44 100 THR A N 1
ATOM 795 C CA . THR A 1 100 ? 0.295 -1.049 5.242 1.00 90.44 100 THR A CA 1
ATOM 796 C C . THR A 1 100 ? 1.816 -0.886 5.300 1.00 90.44 100 THR A C 1
ATOM 798 O O . THR A 1 100 ? 2.364 -0.104 4.527 1.00 90.44 100 THR A O 1
ATOM 801 N N . GLU A 1 101 ? 2.512 -1.677 6.123 1.00 92.06 101 GLU A N 1
ATOM 802 C CA . GLU A 1 101 ? 3.983 -1.686 6.199 1.00 92.06 101 GLU A CA 1
ATOM 803 C C . GLU A 1 101 ? 4.626 -2.148 4.885 1.00 92.06 101 GLU A C 1
ATOM 805 O O . GLU A 1 101 ? 5.590 -1.549 4.405 1.00 92.06 101 GLU A O 1
ATOM 810 N N . PHE A 1 102 ? 4.064 -3.189 4.263 1.00 92.69 102 PHE A N 1
ATOM 811 C CA . PHE A 1 102 ? 4.495 -3.658 2.951 1.00 92.69 102 PHE A CA 1
ATOM 812 C C . PHE A 1 102 ? 4.399 -2.542 1.908 1.00 92.69 102 PHE A C 1
ATOM 814 O O . PHE A 1 102 ? 5.373 -2.275 1.205 1.00 92.69 102 PHE A O 1
ATOM 821 N N . LEU A 1 103 ? 3.262 -1.846 1.841 1.00 92.19 103 LEU A N 1
ATOM 822 C CA . LEU A 1 103 ? 3.076 -0.749 0.893 1.00 92.19 103 LEU A CA 1
ATOM 823 C C . LEU A 1 103 ? 4.070 0.385 1.118 1.00 92.19 103 LEU A C 1
ATOM 825 O O . LEU A 1 103 ? 4.625 0.895 0.147 1.00 92.19 103 LEU A O 1
ATOM 829 N N . GLN A 1 104 ? 4.330 0.743 2.376 1.00 93.62 104 GLN A N 1
ATOM 830 C CA . GLN A 1 104 ? 5.353 1.729 2.706 1.00 93.62 104 GLN A CA 1
ATOM 831 C C . GLN A 1 104 ? 6.722 1.301 2.163 1.00 93.62 104 GLN A C 1
ATOM 833 O O . GLN A 1 104 ? 7.391 2.076 1.480 1.00 93.62 104 GLN A O 1
ATOM 838 N N . SER A 1 105 ? 7.117 0.050 2.416 1.00 93.00 105 SER A N 1
ATOM 839 C CA . SER A 1 105 ? 8.400 -0.481 1.953 1.00 93.00 105 SER A CA 1
ATOM 840 C C . SER A 1 105 ? 8.512 -0.498 0.426 1.00 93.00 105 SER A C 1
ATOM 842 O O . SER A 1 105 ? 9.570 -0.178 -0.113 1.00 93.00 105 SER A O 1
ATOM 844 N N . GLU A 1 106 ? 7.417 -0.799 -0.275 1.00 92.06 106 GLU A N 1
ATOM 845 C CA . GLU A 1 106 ? 7.374 -0.827 -1.735 1.00 92.06 106 GLU A CA 1
ATOM 846 C C . GLU A 1 106 ? 7.499 0.584 -2.328 1.00 92.06 106 GLU A C 1
ATOM 848 O O . GLU A 1 106 ? 8.235 0.776 -3.295 1.00 92.06 106 GLU A O 1
ATOM 853 N N . VAL A 1 107 ? 6.862 1.591 -1.717 1.00 93.00 107 VAL A N 1
ATOM 854 C CA . VAL A 1 107 ? 7.023 3.003 -2.109 1.00 93.00 107 VAL A CA 1
ATOM 855 C C . VAL A 1 107 ? 8.475 3.448 -1.950 1.00 93.00 107 VAL A C 1
ATOM 857 O O . VAL A 1 107 ? 9.059 3.992 -2.888 1.00 93.00 107 VAL A O 1
ATOM 860 N N . GLU A 1 108 ? 9.092 3.179 -0.799 1.00 93.00 108 GLU A N 1
ATOM 861 C CA . GLU A 1 108 ? 10.498 3.533 -0.594 1.00 93.00 108 GLU A CA 1
ATOM 862 C C . GLU A 1 108 ? 11.430 2.761 -1.541 1.00 93.00 108 GLU A C 1
ATOM 864 O O . GLU A 1 108 ? 12.453 3.282 -1.990 1.00 93.00 108 GLU A O 1
ATOM 869 N N . ASN A 1 109 ? 11.111 1.501 -1.844 1.00 91.69 109 ASN A N 1
ATOM 870 C CA . ASN A 1 109 ? 11.862 0.699 -2.802 1.00 91.69 109 ASN A CA 1
ATOM 871 C C . ASN A 1 109 ? 11.760 1.283 -4.217 1.00 91.69 109 ASN A C 1
ATOM 873 O O . ASN A 1 109 ? 12.771 1.366 -4.912 1.00 91.69 109 ASN A O 1
ATOM 877 N N . GLU A 1 110 ? 10.582 1.757 -4.624 1.00 89.56 110 GLU A N 1
ATOM 878 C CA . GLU A 1 110 ? 10.392 2.446 -5.901 1.00 89.56 110 GLU A CA 1
ATOM 879 C C . GLU A 1 110 ? 11.239 3.727 -5.972 1.00 89.56 110 GLU A C 1
ATOM 881 O O . GLU A 1 110 ? 11.882 3.999 -6.987 1.00 89.56 110 GLU A O 1
ATOM 886 N N . GLU A 1 111 ? 11.319 4.494 -4.884 1.00 89.56 111 GLU A N 1
ATOM 887 C CA . GLU A 1 111 ? 12.185 5.674 -4.799 1.00 89.56 111 GLU A CA 1
ATOM 888 C C . GLU A 1 111 ? 13.673 5.314 -4.882 1.00 89.56 111 GLU A C 1
ATOM 890 O O . GLU A 1 111 ? 14.415 5.920 -5.663 1.00 89.56 111 GLU A O 1
ATOM 895 N N . ARG A 1 112 ? 14.115 4.288 -4.146 1.00 91.06 112 ARG A N 1
ATOM 896 C CA . ARG A 1 112 ? 15.495 3.777 -4.218 1.00 91.06 112 ARG A CA 1
ATOM 897 C C . ARG A 1 112 ? 15.832 3.274 -5.619 1.00 91.06 112 ARG A C 1
ATOM 899 O O . ARG A 1 112 ? 16.920 3.556 -6.124 1.00 91.06 112 ARG A O 1
ATOM 906 N N . LEU A 1 113 ? 14.901 2.581 -6.271 1.00 88.00 113 LEU A N 1
ATOM 907 C CA . LEU A 1 113 ? 15.049 2.113 -7.644 1.00 88.00 113 LEU A CA 1
ATOM 908 C C . LEU A 1 113 ? 15.179 3.290 -8.610 1.00 88.00 113 LEU A C 1
ATOM 910 O O . LEU A 1 113 ? 16.096 3.295 -9.428 1.00 88.00 113 LEU A O 1
ATOM 914 N N . ARG A 1 114 ? 14.335 4.321 -8.485 1.00 86.56 114 ARG A N 1
ATOM 915 C CA . ARG A 1 114 ? 14.453 5.554 -9.283 1.00 86.56 114 ARG A CA 1
ATOM 916 C C . ARG A 1 114 ? 15.826 6.198 -9.109 1.00 86.56 114 ARG A C 1
ATOM 918 O O . ARG A 1 114 ? 16.437 6.573 -10.102 1.00 86.56 114 ARG A O 1
ATOM 925 N N . MET A 1 115 ? 16.356 6.270 -7.887 1.00 86.00 115 MET A N 1
ATOM 926 C CA . MET A 1 115 ? 17.712 6.786 -7.642 1.00 86.00 115 MET A CA 1
ATOM 927 C C . MET A 1 115 ? 18.807 5.908 -8.266 1.00 86.00 115 MET A C 1
ATOM 929 O O . MET A 1 115 ? 19.784 6.430 -8.802 1.00 86.00 115 MET A O 1
ATOM 933 N N . ALA A 1 116 ? 18.668 4.582 -8.202 1.00 85.19 116 ALA A N 1
ATOM 934 C CA . ALA A 1 116 ? 19.631 3.645 -8.777 1.00 85.19 116 ALA A CA 1
ATOM 935 C C . ALA A 1 116 ? 19.630 3.680 -10.315 1.00 85.19 116 ALA A C 1
ATOM 937 O O . ALA A 1 116 ? 20.696 3.665 -10.931 1.00 85.19 116 ALA A O 1
ATOM 938 N N . VAL A 1 117 ? 18.448 3.770 -10.928 1.00 81.25 117 VAL A N 1
ATOM 939 C CA . VAL A 1 117 ? 18.257 3.821 -12.385 1.00 81.25 117 VAL A CA 1
ATOM 940 C C . VAL A 1 117 ? 18.662 5.186 -12.948 1.00 81.25 117 VAL A C 1
ATOM 942 O O . VAL A 1 117 ? 19.328 5.243 -13.980 1.00 81.25 117 VAL A O 1
ATOM 945 N N . ASN A 1 118 ? 18.372 6.282 -12.241 1.00 72.06 118 ASN A N 1
ATOM 946 C CA . ASN A 1 118 ? 18.780 7.634 -12.640 1.00 72.06 118 ASN A CA 1
ATOM 947 C C . ASN A 1 118 ? 20.252 7.959 -12.310 1.00 72.06 118 ASN A C 1
ATOM 949 O O . ASN A 1 118 ? 20.680 9.098 -12.471 1.00 72.06 118 ASN A O 1
ATOM 953 N N . ARG A 1 119 ? 21.062 6.989 -11.864 1.00 56.69 119 ARG A N 1
ATOM 954 C CA . ARG A 1 119 ? 22.472 7.223 -11.494 1.00 56.69 119 ARG A CA 1
ATOM 955 C C . ARG A 1 119 ? 23.374 7.540 -12.695 1.00 56.69 119 ARG A C 1
ATOM 957 O O . ARG A 1 119 ? 24.443 8.119 -12.522 1.00 56.69 119 ARG A O 1
ATOM 964 N N . PHE A 1 120 ? 22.943 7.207 -13.907 1.00 59.72 120 PHE A N 1
ATOM 965 C CA . PHE A 1 120 ? 23.604 7.626 -15.136 1.00 59.72 120 PHE A CA 1
ATOM 966 C C . PHE A 1 120 ? 22.621 8.480 -15.933 1.00 59.72 120 PHE A C 1
ATOM 968 O O . PHE A 1 120 ? 21.769 7.942 -16.636 1.00 59.72 120 PHE A O 1
ATOM 975 N N . ASN A 1 121 ? 22.736 9.804 -15.829 1.00 58.91 121 ASN A N 1
ATOM 976 C CA . ASN A 1 121 ? 22.016 10.784 -16.649 1.00 58.91 121 ASN A CA 1
ATOM 977 C C . ASN A 1 121 ? 22.402 10.678 -18.144 1.00 58.91 121 ASN A C 1
ATOM 979 O O . ASN A 1 121 ? 22.866 11.634 -18.757 1.00 58.91 121 ASN A O 1
ATOM 983 N N . LEU A 1 122 ? 22.241 9.511 -18.771 1.00 57.41 122 LEU A N 1
ATOM 984 C CA . LEU A 1 122 ? 22.503 9.312 -20.200 1.00 57.41 122 LEU A CA 1
ATOM 985 C C . LEU A 1 122 ? 21.387 9.898 -21.080 1.00 57.41 122 LEU A C 1
ATOM 987 O O . LEU A 1 122 ? 21.517 9.886 -22.300 1.00 57.41 122 LEU A O 1
ATOM 991 N N . ASN A 1 123 ? 20.318 10.438 -20.480 1.00 54.56 123 ASN A N 1
ATOM 992 C CA . ASN A 1 123 ? 19.161 10.987 -21.189 1.00 54.56 123 ASN A CA 1
ATOM 993 C C . ASN A 1 123 ? 18.885 12.482 -20.944 1.00 54.56 123 ASN A C 1
ATOM 995 O O . ASN A 1 123 ? 17.863 12.978 -21.416 1.00 54.56 123 ASN A O 1
ATOM 999 N N . ASP A 1 124 ? 19.815 13.239 -20.351 1.00 51.00 124 ASP A N 1
ATOM 1000 C CA . ASP A 1 124 ? 19.704 14.712 -20.280 1.00 51.00 124 ASP A CA 1
ATOM 1001 C C . ASP A 1 124 ? 19.883 15.412 -21.648 1.00 51.00 124 ASP A C 1
ATOM 1003 O O . ASP A 1 124 ? 19.806 16.633 -21.751 1.00 51.00 124 ASP A O 1
ATOM 1007 N N . ASN A 1 125 ? 20.015 14.652 -22.741 1.00 51.72 125 ASN A N 1
ATOM 1008 C CA . ASN A 1 125 ? 19.970 15.163 -24.114 1.00 51.72 125 ASN A CA 1
ATOM 1009 C C . ASN A 1 125 ? 18.599 14.991 -24.787 1.00 51.72 125 ASN A C 1
ATOM 1011 O O . ASN A 1 125 ? 18.518 14.766 -25.997 1.00 51.72 125 ASN A O 1
ATOM 1015 N N . LYS A 1 126 ? 17.500 15.129 -24.040 1.00 47.81 126 LYS A N 1
ATOM 1016 C CA . LYS A 1 126 ? 16.200 15.409 -24.658 1.00 47.81 126 LYS A CA 1
ATOM 1017 C C . LYS A 1 126 ? 15.620 16.694 -24.071 1.00 47.81 126 LYS A C 1
ATOM 1019 O O . LYS A 1 126 ? 15.023 16.646 -22.997 1.00 47.81 126 LYS A O 1
ATOM 1024 N N . PRO A 1 127 ? 15.761 17.848 -24.753 1.00 42.12 127 PRO A N 1
ATOM 1025 C CA . PRO A 1 127 ? 14.990 19.013 -24.371 1.00 42.12 127 PRO A CA 1
ATOM 1026 C C . PRO A 1 127 ? 13.513 18.643 -24.474 1.00 42.12 127 PRO A C 1
ATOM 1028 O O . PRO A 1 127 ? 13.041 18.148 -25.501 1.00 42.12 127 PRO A O 1
ATOM 1031 N N . SER A 1 128 ? 12.819 18.857 -23.361 1.00 42.53 128 SER A N 1
ATOM 1032 C CA . SER A 1 128 ? 11.369 18.890 -23.251 1.00 42.53 128 SER A CA 1
ATOM 1033 C C . SER A 1 128 ? 10.787 19.625 -24.459 1.00 42.53 128 SER A C 1
ATOM 1035 O O . SER A 1 128 ? 10.919 20.843 -24.590 1.00 42.53 128 SER A O 1
ATOM 1037 N N . CYS A 1 129 ? 10.187 18.882 -25.388 1.00 35.81 129 CYS A N 1
ATOM 1038 C CA . CYS A 1 129 ? 9.425 19.468 -26.476 1.00 35.81 129 CYS A CA 1
ATOM 1039 C C . CYS A 1 129 ? 8.082 19.930 -25.907 1.00 35.81 129 CYS A C 1
ATOM 1041 O O . CYS A 1 129 ? 7.073 19.231 -25.984 1.00 35.81 129 CYS A O 1
ATOM 1043 N N . ASN A 1 130 ? 8.100 21.115 -25.303 1.00 36.00 130 ASN A N 1
ATOM 1044 C CA . ASN A 1 130 ? 6.898 21.883 -25.052 1.00 36.00 130 ASN A CA 1
ATOM 1045 C C . ASN A 1 130 ? 6.420 22.476 -26.384 1.00 36.00 130 ASN A C 1
ATOM 1047 O O . ASN A 1 130 ? 7.201 23.011 -27.174 1.00 36.00 130 ASN A O 1
ATOM 1051 N N . ASN A 1 131 ? 5.128 22.319 -26.638 1.00 41.69 131 ASN A N 1
ATOM 1052 C CA . ASN A 1 131 ? 4.449 22.741 -27.852 1.00 41.69 131 ASN A CA 1
ATOM 1053 C C . ASN A 1 131 ? 4.576 24.255 -28.075 1.00 41.69 131 ASN A C 1
ATOM 1055 O O . ASN A 1 131 ? 4.342 25.019 -27.141 1.00 41.69 131 ASN A O 1
ATOM 1059 N N . ASN A 1 132 ? 4.898 24.649 -29.317 1.00 44.09 132 ASN A N 1
ATOM 1060 C CA . ASN A 1 132 ? 4.401 25.822 -30.065 1.00 44.09 132 ASN A CA 1
ATOM 1061 C C . ASN A 1 132 ? 5.484 26.448 -30.962 1.00 44.09 132 ASN A C 1
ATOM 1063 O O . ASN A 1 132 ? 6.090 27.456 -30.621 1.00 44.09 132 ASN A O 1
ATOM 1067 N N . SER A 1 133 ? 5.658 25.923 -32.176 1.00 35.50 133 SER A N 1
ATOM 1068 C CA . SER A 1 133 ? 5.872 26.775 -33.354 1.00 35.50 133 SER A CA 1
ATOM 1069 C C . SER A 1 133 ? 5.547 26.007 -34.633 1.00 35.50 133 SER A C 1
ATOM 1071 O O . SER A 1 133 ? 5.832 24.822 -34.792 1.00 35.50 133 SER A O 1
ATOM 1073 N N . LYS A 1 134 ? 4.830 26.696 -35.518 1.00 43.06 134 LYS A N 1
ATOM 1074 C CA . LYS A 1 134 ? 4.347 26.206 -36.803 1.00 43.06 134 LYS A CA 1
ATOM 1075 C C . LYS A 1 134 ? 5.515 25.974 -37.773 1.00 43.06 134 LYS A C 1
ATOM 1077 O O . LYS A 1 134 ? 6.440 26.773 -37.827 1.00 43.06 134 LYS A O 1
ATOM 1082 N N . LEU A 1 135 ? 5.293 24.992 -38.651 1.00 40.12 135 LEU A N 1
ATOM 1083 C CA . LEU A 1 135 ? 5.788 24.883 -40.030 1.00 40.12 135 LEU A CA 1
ATOM 1084 C C . LEU A 1 135 ? 7.157 24.212 -40.261 1.00 40.12 135 LEU A C 1
ATOM 1086 O O . LEU A 1 135 ? 8.216 24.787 -40.048 1.00 40.12 135 LEU A O 1
ATOM 1090 N N . GLY A 1 136 ? 7.109 23.011 -40.852 1.00 33.66 136 GLY A N 1
ATOM 1091 C CA . GLY A 1 136 ? 8.256 22.402 -41.531 1.00 33.66 136 GLY A CA 1
ATOM 1092 C C . GLY A 1 136 ? 8.142 20.887 -41.698 1.00 33.66 136 GLY A C 1
ATOM 1093 O O . GLY A 1 136 ? 8.606 20.131 -40.854 1.00 33.66 136 GLY A O 1
ATOM 1094 N N . LYS A 1 137 ? 7.548 20.426 -42.806 1.00 51.06 137 LYS A N 1
ATOM 1095 C CA . LYS A 1 137 ? 7.520 19.011 -43.224 1.00 51.06 137 LYS A CA 1
ATOM 1096 C C . LYS A 1 137 ? 8.935 18.401 -43.198 1.00 51.06 137 LYS A C 1
ATOM 1098 O O . LYS A 1 137 ? 9.748 18.778 -44.039 1.00 51.06 137 LYS A O 1
ATOM 1103 N N . LYS A 1 138 ? 9.223 17.409 -42.341 1.00 38.97 138 LYS A N 1
ATOM 1104 C CA . LYS A 1 138 ? 10.370 16.492 -42.521 1.00 38.97 138 LYS A CA 1
ATOM 1105 C C . LYS A 1 138 ? 10.020 15.047 -42.144 1.00 38.97 138 LYS A C 1
ATOM 1107 O O . LYS A 1 138 ? 9.353 14.779 -41.155 1.00 38.97 138 LYS A O 1
ATOM 1112 N N . LYS A 1 139 ? 10.461 14.153 -43.033 1.00 36.12 139 LYS A N 1
ATOM 1113 C CA . LYS A 1 139 ? 10.216 12.708 -43.131 1.00 36.12 139 LYS A CA 1
ATOM 1114 C C . LYS A 1 139 ? 10.468 11.942 -41.827 1.00 36.12 139 LYS A C 1
ATOM 1116 O O . LYS A 1 139 ? 11.517 12.106 -41.211 1.00 36.12 139 LYS A O 1
ATOM 1121 N N . ILE A 1 140 ? 9.561 11.011 -41.530 1.00 40.09 140 ILE A N 1
ATOM 1122 C CA . ILE A 1 140 ? 9.764 9.879 -40.619 1.00 40.09 140 ILE A CA 1
ATOM 1123 C C . ILE A 1 140 ? 11.032 9.133 -41.064 1.00 40.09 140 ILE A C 1
ATOM 1125 O O . ILE A 1 140 ? 11.085 8.591 -42.169 1.00 40.09 140 ILE A O 1
ATOM 1129 N N . ARG A 1 141 ? 12.068 9.138 -40.222 1.00 36.91 141 ARG A N 1
ATOM 1130 C CA . ARG A 1 141 ? 13.190 8.200 -40.302 1.00 36.91 141 ARG A CA 1
ATOM 1131 C C . ARG A 1 141 ? 13.078 7.255 -39.111 1.00 36.91 141 ARG A C 1
ATOM 1133 O O . ARG A 1 141 ? 12.938 7.706 -37.980 1.00 36.91 141 ARG A O 1
ATOM 1140 N N . SER A 1 142 ? 13.082 5.966 -39.437 1.00 38.22 142 SER A N 1
ATOM 1141 C CA . SER A 1 142 ? 13.112 4.799 -38.556 1.00 38.22 142 SER A CA 1
ATOM 1142 C C . SER A 1 142 ? 13.917 5.030 -37.277 1.00 38.22 142 SER A C 1
ATOM 1144 O O . SER A 1 142 ? 15.092 5.386 -37.345 1.00 38.22 142 SER A O 1
ATOM 1146 N N . ILE A 1 143 ? 13.282 4.783 -36.131 1.00 41.53 143 ILE A N 1
ATOM 1147 C CA . ILE A 1 143 ? 13.921 4.660 -34.819 1.00 41.53 143 ILE A CA 1
ATOM 1148 C C . ILE A 1 143 ? 14.710 3.348 -34.835 1.00 41.53 143 ILE A C 1
ATOM 1150 O O . ILE A 1 143 ? 14.164 2.280 -34.583 1.00 41.53 143 ILE A O 1
ATOM 1154 N N . ASN A 1 144 ? 15.985 3.437 -35.197 1.00 42.84 144 ASN A N 1
ATOM 1155 C CA . ASN A 1 144 ? 16.990 2.455 -34.818 1.00 42.84 144 ASN A CA 1
ATOM 1156 C C . ASN A 1 144 ? 17.850 3.082 -33.718 1.00 42.84 144 ASN A C 1
ATOM 1158 O O . ASN A 1 144 ? 18.099 4.284 -33.751 1.00 42.84 144 ASN A O 1
ATOM 1162 N N . GLU A 1 145 ? 18.331 2.227 -32.814 1.00 47.84 145 GLU A N 1
ATOM 1163 C CA . GLU A 1 145 ? 19.324 2.497 -31.761 1.00 47.84 145 GLU A CA 1
ATOM 1164 C C . GLU A 1 145 ? 18.779 2.933 -30.393 1.00 47.84 145 GLU A C 1
ATOM 1166 O O . GLU A 1 145 ? 19.118 3.976 -29.845 1.00 47.84 145 GLU A O 1
ATOM 1171 N N . VAL A 1 146 ? 18.027 2.032 -29.758 1.00 41.25 146 VAL A N 1
ATOM 1172 C CA . VAL A 1 146 ? 18.203 1.794 -28.318 1.00 41.25 146 VAL A CA 1
ATOM 1173 C C . VAL A 1 146 ? 18.693 0.354 -28.187 1.00 41.25 146 VAL A C 1
ATOM 1175 O O . VAL A 1 146 ? 17.936 -0.585 -28.419 1.00 41.25 146 VAL A O 1
ATOM 1178 N N . ASN A 1 147 ? 19.985 0.170 -27.899 1.00 50.03 147 ASN A N 1
ATOM 1179 C CA . ASN A 1 147 ? 20.572 -1.143 -27.621 1.00 50.03 147 ASN A CA 1
ATOM 1180 C C . ASN A 1 147 ? 20.040 -1.649 -26.275 1.00 50.03 147 ASN A C 1
ATOM 1182 O O . ASN A 1 147 ? 20.634 -1.397 -25.229 1.00 50.03 147 ASN A O 1
ATOM 1186 N N . ILE A 1 148 ? 18.907 -2.345 -26.300 1.00 55.69 148 ILE A N 1
ATOM 1187 C CA . ILE A 1 148 ? 18.419 -3.121 -25.161 1.00 55.69 1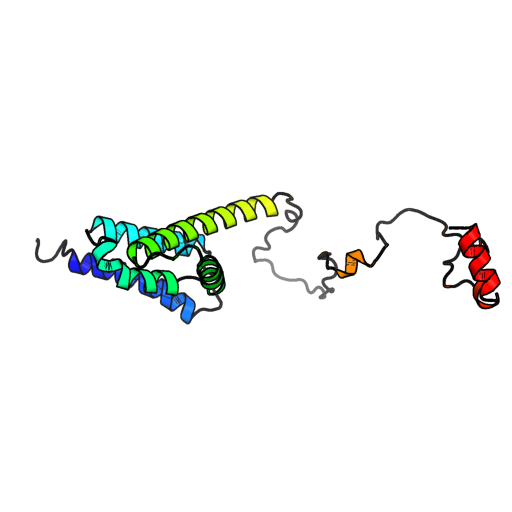48 ILE A CA 1
ATOM 1188 C C . ILE A 1 148 ? 19.245 -4.415 -25.136 1.00 55.69 148 ILE A C 1
ATOM 1190 O O . ILE A 1 148 ? 19.146 -5.199 -26.088 1.00 55.69 148 ILE A O 1
ATOM 1194 N N . PRO A 1 149 ? 20.078 -4.666 -24.107 1.00 55.59 149 PRO A N 1
ATOM 1195 C CA . PRO A 1 149 ? 20.832 -5.907 -24.022 1.00 55.59 149 PRO A CA 1
ATOM 1196 C C . PRO A 1 149 ? 19.849 -7.067 -23.839 1.00 55.59 149 PRO A C 1
ATOM 1198 O O . PRO A 1 149 ? 19.289 -7.284 -22.770 1.00 55.59 149 PRO A O 1
ATOM 1201 N N . THR A 1 150 ? 19.604 -7.788 -24.927 1.00 65.06 150 THR A N 1
ATOM 1202 C CA . THR A 1 150 ? 18.775 -8.996 -24.966 1.00 65.06 150 THR A CA 1
ATOM 1203 C C . THR A 1 150 ? 19.691 -10.210 -24.813 1.00 65.06 150 THR A C 1
ATOM 1205 O O . THR A 1 150 ? 20.843 -10.149 -25.240 1.00 65.06 150 THR A O 1
ATOM 1208 N N . ALA A 1 151 ? 19.209 -11.321 -24.244 1.00 63.75 151 ALA A N 1
ATOM 1209 C CA . ALA A 1 151 ? 19.994 -12.546 -24.008 1.00 63.75 151 ALA A CA 1
ATOM 1210 C C . ALA A 1 151 ? 20.765 -13.057 -25.251 1.00 63.75 151 ALA A C 1
ATOM 1212 O O . ALA A 1 151 ? 21.807 -13.696 -25.128 1.00 63.75 151 ALA A O 1
ATOM 1213 N N . THR A 1 152 ? 20.310 -12.703 -26.455 1.00 59.19 152 THR A N 1
ATOM 1214 C CA . THR A 1 152 ? 20.975 -12.972 -27.738 1.00 59.19 152 THR A CA 1
ATOM 1215 C C . THR A 1 152 ? 22.329 -12.263 -27.899 1.00 59.19 152 THR A C 1
ATOM 1217 O O . THR A 1 152 ? 23.213 -12.794 -28.563 1.00 59.19 152 THR A O 1
ATOM 1220 N N . GLY A 1 153 ? 22.535 -11.106 -27.259 1.00 61.84 153 GLY A N 1
ATOM 1221 C CA . GLY A 1 153 ? 23.789 -10.342 -27.306 1.00 61.84 153 GLY A CA 1
ATOM 1222 C C . GLY A 1 153 ? 24.971 -11.034 -26.618 1.00 61.84 153 GLY A C 1
ATOM 1223 O O . GLY A 1 153 ? 26.122 -10.719 -26.905 1.00 61.84 153 GLY A O 1
ATOM 1224 N N . LEU A 1 154 ? 24.694 -12.013 -25.750 1.00 56.81 154 LEU A N 1
ATOM 1225 C CA . LEU A 1 154 ? 25.701 -12.837 -25.071 1.00 56.81 154 LEU A CA 1
ATOM 1226 C C . LEU A 1 154 ? 26.259 -13.934 -25.994 1.00 56.81 154 LEU A C 1
ATOM 1228 O O . LEU A 1 154 ? 27.385 -14.390 -25.814 1.00 56.81 154 LEU A O 1
ATOM 1232 N N . LEU A 1 155 ? 25.480 -14.321 -27.011 1.00 61.69 155 LEU A N 1
ATOM 1233 C CA . LEU A 1 155 ? 25.848 -15.327 -28.011 1.00 61.69 155 LEU A CA 1
ATOM 1234 C C . LEU A 1 155 ? 26.573 -14.714 -29.218 1.00 61.69 155 LEU A C 1
ATOM 1236 O O . LEU A 1 155 ? 27.205 -15.429 -29.994 1.00 61.69 155 LEU A O 1
ATOM 1240 N N . THR A 1 156 ? 26.520 -13.390 -29.375 1.00 55.09 156 THR A N 1
ATOM 1241 C CA . THR A 1 156 ? 27.235 -12.665 -30.427 1.00 55.09 156 THR A CA 1
ATOM 1242 C C . THR A 1 156 ? 28.533 -12.088 -29.885 1.00 55.09 156 THR A C 1
ATOM 1244 O O . THR A 1 156 ? 28.562 -11.005 -29.300 1.00 55.09 156 THR A O 1
ATOM 1247 N N . ARG A 1 157 ? 29.646 -12.779 -30.128 1.00 54.38 157 ARG A N 1
ATOM 1248 C CA . ARG A 1 157 ? 30.946 -12.114 -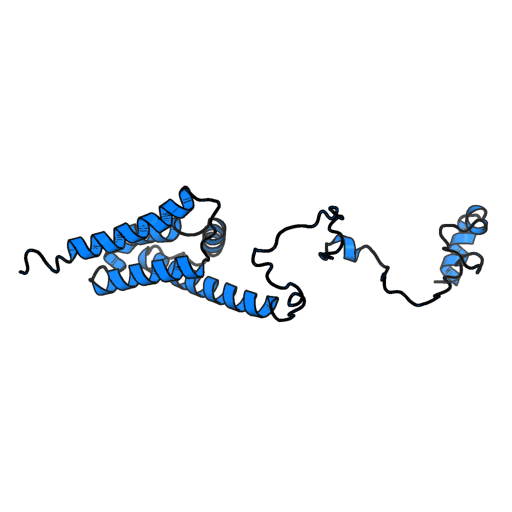30.113 1.00 54.38 157 ARG A CA 1
ATOM 1249 C C . ARG A 1 157 ? 31.060 -11.255 -31.381 1.00 54.38 157 ARG A C 1
ATOM 1251 O O . ARG A 1 157 ? 31.042 -11.798 -32.479 1.00 54.38 157 ARG A O 1
ATOM 1258 N N . GLU A 1 158 ? 31.225 -9.944 -31.165 1.00 48.97 158 GLU A N 1
ATOM 1259 C CA . GLU A 1 158 ? 31.524 -8.857 -32.130 1.00 48.97 158 GLU A CA 1
ATOM 1260 C C . GLU A 1 158 ? 30.287 -8.237 -32.822 1.00 48.97 158 GLU A C 1
ATOM 1262 O O . GLU A 1 158 ? 29.337 -8.927 -33.155 1.00 48.97 158 GLU A O 1
ATOM 1267 N N . SER A 1 159 ? 30.179 -6.920 -33.038 1.00 42.59 159 SER A N 1
ATOM 1268 C CA . SER A 1 159 ? 31.210 -5.942 -33.410 1.00 42.59 159 SER A CA 1
ATOM 1269 C C . SER A 1 159 ? 30.798 -4.504 -33.051 1.00 42.59 159 SER A C 1
ATOM 1271 O O . SER A 1 159 ? 29.709 -4.053 -33.404 1.00 42.59 159 SER A O 1
ATOM 1273 N N . LYS A 1 160 ? 31.707 -3.764 -32.406 1.00 42.00 160 LYS A N 1
ATOM 1274 C CA . LYS A 1 160 ? 31.616 -2.312 -32.204 1.00 42.00 160 LYS A CA 1
ATOM 1275 C C . LYS A 1 160 ? 31.524 -1.610 -33.564 1.00 42.00 160 LYS A C 1
ATOM 1277 O O . LYS A 1 160 ? 32.453 -1.713 -34.357 1.00 42.00 160 LYS A O 1
ATOM 1282 N N . ASN A 1 161 ? 30.449 -0.861 -33.797 1.00 48.78 161 ASN A N 1
ATOM 1283 C CA . ASN A 1 161 ? 30.426 0.207 -34.792 1.00 48.78 161 ASN A CA 1
ATOM 1284 C 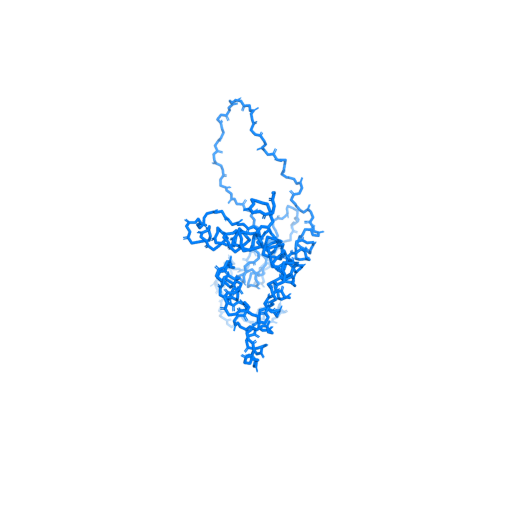C . ASN A 1 161 ? 30.924 1.479 -34.102 1.00 48.78 161 ASN A C 1
ATOM 1286 O O . ASN A 1 161 ? 30.151 2.299 -33.621 1.00 48.78 161 ASN A O 1
ATOM 1290 N N . VAL A 1 162 ? 32.241 1.602 -33.986 1.00 40.75 162 VAL A N 1
ATOM 1291 C CA . VAL A 1 162 ? 32.880 2.902 -33.813 1.00 40.75 162 VAL A CA 1
ATOM 1292 C C . VAL A 1 162 ? 33.985 2.925 -34.846 1.00 40.75 162 VAL A C 1
ATOM 1294 O O . VAL A 1 162 ? 34.820 2.025 -34.905 1.00 40.75 162 VAL A O 1
ATOM 1297 N N . ASN A 1 163 ? 33.892 3.919 -35.718 1.00 48.53 163 ASN A N 1
ATOM 1298 C CA . ASN A 1 163 ? 34.874 4.250 -36.733 1.00 48.53 163 ASN A CA 1
ATOM 1299 C C . ASN A 1 163 ? 36.298 4.190 -36.149 1.00 48.53 163 ASN A C 1
ATOM 1301 O O . ASN A 1 163 ? 36.489 4.475 -34.970 1.00 48.53 163 ASN A O 1
ATOM 1305 N N . GLN A 1 164 ? 37.271 3.862 -37.003 1.00 45.38 164 GLN A N 1
ATOM 1306 C CA . GLN A 1 164 ? 38.687 3.594 -36.710 1.00 45.38 164 GLN A CA 1
ATOM 1307 C C . GLN A 1 164 ? 39.001 2.161 -36.244 1.00 45.38 164 GLN A C 1
ATOM 1309 O O . GLN A 1 164 ? 38.922 1.822 -35.066 1.00 45.38 164 GLN A O 1
ATOM 1314 N N . SER A 1 165 ? 39.511 1.349 -37.174 1.00 38.66 165 SER A N 1
ATOM 1315 C CA . SER A 1 165 ? 40.876 0.788 -37.129 1.00 38.66 165 SER A CA 1
ATOM 1316 C C . SER A 1 165 ? 40.920 -0.481 -37.971 1.00 38.66 165 SER A C 1
ATOM 1318 O O . SER A 1 165 ? 40.287 -1.484 -37.649 1.00 38.66 165 SER A O 1
ATOM 1320 N N . THR A 1 166 ? 41.688 -0.428 -39.049 1.00 45.06 166 THR A N 1
ATOM 1321 C CA . THR A 1 166 ? 42.193 -1.553 -39.837 1.00 45.06 166 THR A CA 1
ATOM 1322 C C . THR A 1 166 ? 42.796 -2.636 -38.932 1.00 45.06 166 THR A C 1
ATOM 1324 O O . THR A 1 166 ? 43.994 -2.648 -38.664 1.00 45.06 166 THR A O 1
ATOM 1327 N N . LYS A 1 167 ? 41.974 -3.554 -38.422 1.00 52.47 167 LYS A N 1
ATOM 1328 C CA . LYS A 1 167 ? 42.454 -4.872 -38.007 1.00 52.47 167 LYS A CA 1
ATOM 1329 C C . LYS A 1 167 ? 42.314 -5.767 -39.222 1.00 52.47 167 LYS A C 1
ATOM 1331 O O . LYS A 1 167 ? 41.219 -6.236 -39.527 1.00 52.47 167 LYS A O 1
ATOM 1336 N N . ASN A 1 168 ? 43.419 -5.932 -39.941 1.00 54.62 168 ASN A N 1
ATOM 1337 C CA . ASN A 1 168 ? 43.516 -6.846 -41.070 1.00 54.62 168 ASN A CA 1
ATOM 1338 C C . ASN A 1 168 ? 43.282 -8.257 -40.520 1.00 54.62 168 ASN A C 1
ATOM 1340 O O . ASN A 1 168 ? 44.176 -8.873 -39.944 1.00 54.62 168 ASN A O 1
ATOM 1344 N N . TYR A 1 169 ? 42.045 -8.746 -40.616 1.00 66.69 169 TYR A N 1
ATOM 1345 C CA . TYR A 1 169 ? 41.746 -10.139 -40.323 1.00 66.69 169 TYR A CA 1
ATOM 1346 C C . TYR A 1 169 ? 42.365 -10.966 -41.449 1.00 66.69 169 TYR A C 1
ATOM 1348 O O . TYR A 1 169 ? 41.791 -11.085 -42.532 1.00 66.69 169 TYR A O 1
ATOM 1356 N N . LEU A 1 170 ? 43.567 -11.483 -41.201 1.00 81.50 170 LEU A N 1
ATOM 1357 C CA . LEU A 1 170 ? 44.209 -12.447 -42.082 1.00 81.50 170 LEU A CA 1
ATOM 1358 C C . LEU A 1 170 ? 43.423 -13.756 -42.014 1.00 81.50 170 LEU A C 1
ATOM 1360 O O . LEU A 1 170 ? 43.050 -14.233 -40.940 1.00 81.50 170 LEU A O 1
ATOM 1364 N N . CYS A 1 171 ? 43.166 -14.343 -43.173 1.00 86.00 171 CYS A N 1
ATOM 1365 C CA . CYS A 1 171 ? 42.480 -15.617 -43.275 1.00 86.00 171 CYS A CA 1
ATOM 1366 C C . CYS A 1 171 ? 43.291 -16.719 -42.574 1.00 86.00 171 CYS A C 1
ATOM 1368 O O . CYS A 1 171 ? 44.450 -16.948 -42.919 1.00 86.00 171 CYS A O 1
ATOM 1370 N N . ILE A 1 172 ? 42.670 -17.464 -41.652 1.00 85.81 172 ILE A N 1
ATOM 1371 C CA . ILE A 1 172 ? 43.335 -18.557 -40.912 1.00 85.81 172 ILE A CA 1
ATOM 1372 C C . ILE A 1 172 ? 43.882 -19.644 -41.843 1.00 85.81 172 ILE A C 1
ATOM 1374 O O . ILE A 1 172 ? 44.858 -20.305 -41.509 1.00 85.81 172 ILE A O 1
ATOM 1378 N N . PHE A 1 173 ? 43.298 -19.803 -43.034 1.00 84.56 173 PHE A N 1
ATOM 1379 C CA . PHE A 1 173 ? 43.677 -20.840 -43.989 1.00 84.56 173 PHE A CA 1
ATOM 1380 C C . PHE A 1 173 ? 44.800 -20.395 -44.932 1.00 84.56 173 PHE A C 1
ATOM 1382 O O . PHE A 1 173 ? 45.776 -21.122 -45.097 1.00 84.56 173 PHE A O 1
ATOM 1389 N N . CYS A 1 174 ? 44.712 -19.188 -45.502 1.00 85.50 174 CYS A N 1
ATOM 1390 C CA . CYS A 1 174 ? 45.627 -18.739 -46.563 1.00 85.50 174 CYS A CA 1
ATOM 1391 C C . CYS A 1 174 ? 46.375 -17.428 -46.290 1.00 85.50 174 CYS A C 1
ATOM 1393 O O . CYS A 1 174 ? 47.135 -16.991 -47.147 1.00 85.50 174 CYS A O 1
ATOM 1395 N N . ARG A 1 175 ? 46.178 -16.818 -45.115 1.00 80.06 175 ARG A N 1
ATOM 1396 C CA . ARG A 1 175 ? 46.845 -15.587 -44.653 1.00 80.06 175 ARG A CA 1
ATOM 1397 C C . ARG A 1 175 ? 46.661 -14.356 -45.551 1.00 80.06 175 ARG A C 1
ATOM 1399 O O . ARG A 1 175 ? 47.382 -13.382 -45.397 1.00 80.06 175 ARG A O 1
ATOM 1406 N N . GLU A 1 176 ? 45.684 -14.374 -46.451 1.00 81.06 176 GLU A N 1
ATOM 1407 C CA . GLU A 1 176 ? 45.275 -13.204 -47.235 1.00 81.06 176 GLU A CA 1
ATOM 1408 C C . GLU A 1 176 ? 44.219 -12.379 -46.479 1.00 81.06 176 GLU A C 1
ATOM 1410 O O . GLU A 1 176 ? 43.532 -12.895 -45.593 1.00 81.06 176 GLU A O 1
ATOM 1415 N N . GLU A 1 177 ? 44.065 -11.102 -46.835 1.00 80.69 177 GLU A N 1
ATOM 1416 C CA . GLU A 1 177 ? 43.159 -10.157 -46.167 1.00 80.69 177 GLU A CA 1
ATOM 1417 C C . GLU A 1 177 ? 41.693 -10.391 -46.554 1.00 80.69 177 GLU A C 1
ATOM 1419 O O . GLU A 1 177 ? 41.109 -9.715 -47.400 1.00 80.69 177 GLU A O 1
ATOM 1424 N N . HIS A 1 178 ? 41.081 -11.393 -45.928 1.00 80.62 178 HIS A N 1
ATOM 1425 C CA . HIS A 1 178 ? 39.651 -11.654 -46.012 1.00 80.62 178 HIS A CA 1
ATOM 1426 C C . HIS A 1 178 ? 39.171 -12.494 -44.828 1.00 80.62 178 HIS A C 1
ATOM 1428 O O . HIS A 1 178 ? 39.922 -13.229 -44.188 1.00 80.62 178 HIS A O 1
ATOM 1434 N N . ARG A 1 179 ? 37.859 -12.458 -44.575 1.00 78.81 179 ARG A N 1
ATOM 1435 C CA . ARG A 1 179 ? 37.231 -13.346 -43.588 1.00 78.81 179 ARG A CA 1
ATOM 1436 C C . ARG A 1 179 ? 37.419 -14.807 -43.993 1.00 78.81 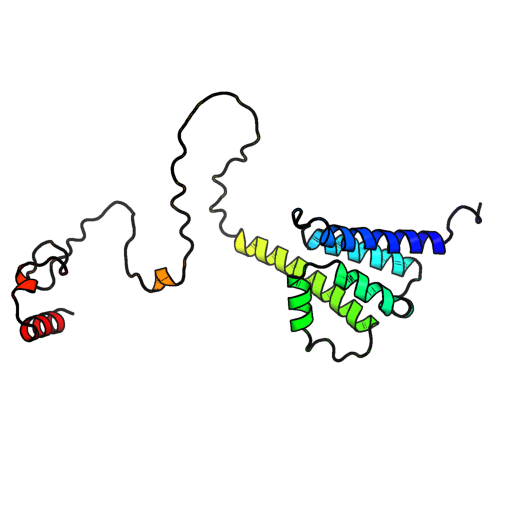179 ARG A C 1
ATOM 1438 O O . ARG A 1 179 ? 36.984 -15.187 -45.078 1.00 78.81 179 ARG A O 1
ATOM 1445 N N . SER A 1 180 ? 37.934 -15.641 -43.088 1.00 81.88 180 SER A N 1
ATOM 1446 C CA . SER A 1 180 ? 38.154 -17.083 -43.303 1.00 81.88 180 SER A CA 1
ATOM 1447 C C . SER A 1 180 ? 36.924 -17.829 -43.841 1.00 81.88 180 SER A C 1
ATOM 1449 O O . SER A 1 180 ? 37.065 -18.765 -44.623 1.00 81.88 180 SER A O 1
ATOM 1451 N N . SER A 1 181 ? 35.712 -17.375 -43.500 1.00 79.12 181 SER A N 1
ATOM 1452 C CA . SER A 1 181 ? 34.443 -17.927 -44.000 1.00 79.12 181 SER A CA 1
ATOM 1453 C C . SER A 1 181 ? 34.220 -17.753 -45.508 1.00 79.12 181 SER A C 1
ATOM 1455 O O . SER A 1 181 ? 33.435 -18.486 -46.106 1.00 79.12 181 SER A O 1
ATOM 1457 N N . ARG A 1 182 ? 34.899 -16.792 -46.142 1.00 79.38 182 ARG A N 1
ATOM 1458 C CA . ARG A 1 182 ? 34.821 -16.510 -47.584 1.00 79.38 182 ARG A CA 1
ATOM 1459 C C . ARG A 1 182 ? 36.067 -16.965 -48.352 1.00 79.38 182 ARG A C 1
ATOM 1461 O O . ARG A 1 182 ? 36.210 -16.621 -49.520 1.00 79.38 182 ARG A O 1
ATOM 1468 N N . CYS A 1 183 ? 36.947 -17.747 -47.730 1.00 84.81 183 CYS A N 1
ATOM 1469 C CA . CYS A 1 183 ? 38.187 -18.192 -48.355 1.00 84.81 183 CYS A CA 1
ATOM 1470 C C . CYS A 1 183 ? 37.946 -19.232 -49.461 1.00 84.81 183 CYS A C 1
ATOM 1472 O O . CYS A 1 183 ? 37.416 -20.313 -49.203 1.00 84.81 183 CYS A O 1
ATOM 1474 N N . GLY A 1 184 ? 38.374 -18.930 -50.692 1.00 83.62 184 GLY A N 1
ATOM 1475 C CA . GLY A 1 184 ? 38.292 -19.857 -51.828 1.00 83.62 184 GLY A CA 1
ATOM 1476 C C . GLY A 1 184 ? 39.187 -21.090 -51.662 1.00 83.62 184 GLY A C 1
ATOM 1477 O O . GLY A 1 184 ? 38.737 -22.203 -51.916 1.00 83.62 184 GLY A O 1
ATOM 1478 N N . LYS A 1 185 ? 40.407 -20.907 -51.136 1.00 83.06 185 LYS A N 1
ATOM 1479 C CA . LYS A 1 185 ? 41.349 -22.003 -50.835 1.00 83.06 185 LYS A CA 1
ATOM 1480 C C . LYS A 1 185 ? 40.776 -22.956 -49.781 1.00 83.06 185 LYS A C 1
ATOM 1482 O O . LYS A 1 185 ? 40.769 -24.164 -49.980 1.00 83.06 185 LYS A O 1
ATOM 1487 N N . ALA A 1 186 ? 40.156 -22.411 -48.730 1.00 84.75 186 ALA A N 1
ATOM 1488 C CA . ALA A 1 186 ? 39.470 -23.223 -47.728 1.00 84.75 186 ALA A CA 1
ATOM 1489 C C . ALA A 1 186 ? 38.305 -24.025 -48.322 1.00 84.75 186 ALA A C 1
ATOM 1491 O O . ALA A 1 186 ? 38.023 -25.116 -47.853 1.00 84.75 186 ALA A O 1
ATOM 1492 N N . LYS A 1 187 ? 37.620 -23.559 -49.369 1.00 83.38 187 LYS A N 1
ATOM 1493 C CA . LYS A 1 187 ? 36.559 -24.367 -49.996 1.00 83.38 187 LYS A CA 1
ATOM 1494 C C . LYS A 1 187 ? 37.098 -25.604 -50.719 1.00 83.38 187 LYS A C 1
ATOM 1496 O O . LYS A 1 187 ? 36.368 -26.581 -50.816 1.00 83.38 187 LYS A O 1
ATOM 1501 N N . GLN A 1 188 ? 38.347 -25.565 -51.179 1.00 84.50 188 GLN A N 1
ATOM 1502 C CA . GLN A 1 188 ? 38.970 -26.625 -51.978 1.00 84.50 188 GLN A CA 1
ATOM 1503 C C . GLN A 1 188 ? 39.774 -27.637 -51.143 1.00 84.50 188 GLN A C 1
ATOM 1505 O O . GLN A 1 188 ? 40.081 -28.714 -51.636 1.00 84.50 188 GLN A O 1
ATOM 1510 N N . MET A 1 189 ? 40.084 -27.323 -49.881 1.00 84.06 189 MET A N 1
ATOM 1511 C CA . MET A 1 189 ? 40.834 -28.208 -48.979 1.00 84.06 189 MET A CA 1
ATOM 1512 C C . MET A 1 189 ? 39.966 -29.352 -48.402 1.00 84.06 189 MET A C 1
ATOM 1514 O O . MET A 1 189 ? 38.801 -29.101 -48.048 1.00 84.06 189 MET A O 1
ATOM 1518 N N . PRO A 1 190 ? 40.505 -30.578 -48.238 1.00 88.31 190 PRO A N 1
ATOM 1519 C CA . PRO A 1 190 ? 39.851 -31.669 -47.514 1.00 88.31 190 PRO A CA 1
ATOM 1520 C C . PRO A 1 190 ? 39.682 -31.349 -46.019 1.00 88.31 190 PRO A C 1
ATOM 1522 O O . PRO A 1 190 ? 40.292 -30.423 -45.477 1.00 88.31 190 PRO A O 1
ATOM 1525 N N . LEU A 1 191 ? 38.782 -32.079 -45.356 1.00 81.62 191 LEU A N 1
ATOM 1526 C CA . LEU A 1 191 ? 38.357 -31.790 -43.983 1.00 81.62 191 LEU A CA 1
ATOM 1527 C C . LEU A 1 191 ? 39.498 -31.978 -42.973 1.00 81.62 191 LEU A C 1
ATOM 1529 O O . LEU A 1 191 ? 39.682 -31.136 -42.097 1.00 81.62 191 LEU A O 1
ATOM 1533 N N . GLU A 1 192 ? 40.294 -33.029 -43.145 1.00 84.56 192 GLU A N 1
ATOM 1534 C CA . GLU A 1 192 ? 41.449 -33.353 -42.305 1.00 84.56 192 GLU A CA 1
ATOM 1535 C C . GLU A 1 192 ? 42.494 -32.231 -42.343 1.00 84.56 192 GLU A C 1
ATOM 1537 O O . GLU A 1 192 ? 42.970 -31.781 -41.305 1.00 84.56 192 GLU A O 1
ATOM 1542 N N . GLU A 1 193 ? 42.782 -31.699 -43.530 1.00 83.44 193 GLU A N 1
ATOM 1543 C CA . GLU A 1 193 ? 43.774 -30.637 -43.717 1.00 83.44 193 GLU A CA 1
ATOM 1544 C C . GLU A 1 193 ? 43.292 -29.297 -43.133 1.00 83.44 193 GLU A C 1
ATOM 1546 O O . GLU A 1 193 ? 44.057 -28.562 -42.505 1.00 83.44 193 GLU A O 1
ATOM 1551 N N . LYS A 1 194 ? 41.988 -29.001 -43.238 1.00 86.38 194 LYS A N 1
ATOM 1552 C CA . LYS A 1 194 ? 41.365 -27.871 -42.525 1.00 86.38 194 LYS A CA 1
ATOM 1553 C C . LYS A 1 194 ? 41.506 -28.012 -41.016 1.00 86.38 194 LYS A C 1
ATOM 1555 O O . LYS A 1 194 ? 41.780 -27.017 -40.347 1.00 86.38 194 LYS A O 1
ATOM 1560 N N . TRP A 1 195 ? 41.287 -29.216 -40.494 1.00 83.62 195 TRP A N 1
ATOM 1561 C CA . TRP A 1 195 ? 41.339 -29.490 -39.064 1.00 83.62 195 TRP A CA 1
ATOM 1562 C C . TRP A 1 195 ? 42.751 -29.297 -38.516 1.00 83.62 195 TRP A C 1
ATOM 1564 O O . TRP A 1 195 ? 42.921 -28.590 -37.524 1.00 83.62 195 TRP A O 1
ATOM 1574 N N . SER A 1 196 ? 43.767 -29.823 -39.204 1.00 85.69 196 SER A N 1
ATOM 1575 C CA . SER A 1 196 ? 45.173 -29.615 -38.843 1.00 85.69 196 SER A CA 1
ATOM 1576 C C . SER A 1 196 ? 45.557 -28.134 -38.846 1.00 85.69 196 SER A C 1
ATOM 1578 O O . SER A 1 196 ? 46.160 -27.660 -37.889 1.00 85.69 196 SER A O 1
ATOM 1580 N N . ILE A 1 197 ? 45.142 -27.372 -39.866 1.00 84.88 197 ILE A N 1
ATOM 1581 C CA . ILE A 1 197 ? 45.425 -25.930 -39.955 1.00 84.88 197 ILE A CA 1
ATOM 1582 C C . ILE A 1 197 ? 44.766 -25.146 -38.815 1.00 84.88 197 ILE A C 1
ATOM 1584 O O . ILE A 1 197 ? 45.346 -24.184 -38.317 1.00 84.88 197 ILE A O 1
ATOM 1588 N N . VAL A 1 198 ? 43.554 -25.525 -38.404 1.00 85.06 198 VAL A N 1
ATOM 1589 C CA . VAL A 1 198 ? 42.869 -24.877 -37.278 1.00 85.06 198 VAL A CA 1
ATOM 1590 C C . VAL A 1 198 ? 43.521 -25.262 -35.951 1.00 85.06 198 VAL A C 1
ATOM 1592 O O . VAL A 1 198 ? 43.695 -24.386 -35.116 1.00 85.06 198 VAL A O 1
ATOM 1595 N N . GLN A 1 199 ? 43.923 -26.521 -35.757 1.00 82.62 199 GLN A N 1
ATOM 1596 C CA . GLN A 1 199 ? 44.613 -26.960 -34.536 1.00 82.62 199 GLN A CA 1
ATOM 1597 C C . GLN A 1 199 ? 46.008 -26.351 -34.374 1.00 82.62 199 GLN A C 1
ATOM 1599 O O . GLN A 1 199 ? 46.427 -26.087 -33.256 1.00 82.62 199 GLN A O 1
ATOM 1604 N N . GLU A 1 200 ? 46.728 -26.119 -35.469 1.00 78.38 200 GLU A N 1
ATOM 1605 C CA . GLU A 1 200 ? 48.050 -25.486 -35.439 1.00 78.38 200 GLU A CA 1
ATOM 1606 C C . GLU A 1 200 ? 47.969 -23.973 -35.149 1.00 78.38 200 GLU A C 1
ATOM 1608 O O . GLU A 1 200 ? 48.926 -23.380 -34.654 1.00 78.38 200 GLU A O 1
ATOM 1613 N N . ARG A 1 201 ? 46.848 -23.320 -35.489 1.00 76.44 201 ARG A N 1
ATOM 1614 C CA . ARG A 1 201 ? 46.742 -21.847 -35.554 1.00 76.44 201 ARG A CA 1
ATOM 1615 C C . ARG A 1 201 ? 45.754 -21.228 -34.558 1.00 76.44 201 ARG A C 1
ATOM 1617 O O . ARG A 1 201 ? 45.460 -20.038 -34.690 1.00 76.44 201 ARG A O 1
ATOM 1624 N N . ASN A 1 202 ? 45.235 -22.006 -33.611 1.00 59.25 202 ASN A N 1
ATOM 1625 C CA . ASN A 1 202 ? 44.266 -21.595 -32.588 1.00 59.25 202 ASN A CA 1
ATOM 1626 C C . ASN A 1 202 ? 44.843 -21.865 -31.198 1.00 59.25 202 ASN A C 1
ATOM 1628 O O . ASN A 1 202 ? 44.696 -20.980 -30.329 1.00 59.25 202 ASN A O 1
#

pLDDT: mean 73.29, std 17.7, range [33.66, 93.62]

Organism: Ignelater luminosus (NCBI:txid2038154)

Radius of gyration: 31.91 Å; chains: 1; bounding box: 75×60×70 Å

Secondary structure (DSSP, 8-state):
-TTTS--HHHHHHHHHHHHHHHHHHHHH-SS----HHHHHHHHHHHHHHHHHTT--HHHHHHHHHHHHHHHS-HHHHHHHHHTTTS-----HHHHHHHHHHHHHHHHHHHHHHHHHHTTS-TTTT-----S-------------------GGGGT-------S------B-TTT-SBS-GGG-HHHHHS-HHHHHHHHHHH-

Foldseek 3Di:
DVVPPDPLVVVLVVLVVQLVCLLVCVVPPPPDPDDLVVLLVSLVVSQVSCVVSVVDCQNCLVPSVVSSLSSDDPVLNVVLVVVVVCPPDPDSSVVSVVSSVSSVVVNVVVVVVVCVVCVDVPPPPDPPPDDDDDDDDDDDDDDDDDPDPDPVVVVDDDDDPDDDDPPQPQQLLHRDRDDVVPDPVVVVDDPVVVVVSVVVRD

Sequence (202 aa):
LKNHFGKDELVVEVYVRKLLPLVISKAIKSSEQIPLSKIYDKLEAQLRALESLGVTKDKCAAMLYPLVESSLPEELIRTWQRQATAIKSDNIEERLTKLTEFLQSEVENEERLRMAVNRFNLNDNKPSCNNNSKLGKKKIRSINEVNIPTATGLLTRESKNVNQSTKNYLCIFCREEHRSSRCGKAKQMPLEEKWSIVQERN